Protein 2BL0 (pdb70)

Nearest PDB structures (foldseek):
  2bl0-assembly1_C  TM=1.007E+00  e=6.122E-25  Physarum polycephalum
  6b8l-assembly2_D  TM=4.769E-01  e=2.068E-13  Homo sapiens
  6mba-assembly1_B  TM=4.425E-01  e=1.578E-12  Rattus norvegicus
  8glv-assembly1_FO  TM=4.672E-01  e=1.743E-11  Chlamydomonas reinhardtii
  4ds7-assembly1_A  TM=5.811E-01  e=1.149E-09  Kluyveromyces lactis NRRL Y-1140

Radius of gyration: 27.52 Å; Cα contacts (8 Å, |Δi|>4): 425; chains: 3; bounding box: 51×49×85 Å

Sequence (350 aa):
RRIGEIVKVVQAAARGWVERKHFRQAREKSVSARIIQDNIRAYLEFKNWAWWKLFAKARPLLVTASADQIQECFQIFDKDNDGKVSIEELGSALRSLGKNPTNAELNTIKGQLNAKEFDLATFKTVYRKPIKTPTEQSKEMLDAFRALDKEGNGTIQEAELRQLLLNLGDALTSSEVEELMKEVSVSGDGAINYESFVDMLVTGYPLAGDDQVSEFKEAFELFDSERTGFITKEGLQTVLKQFGVRVEPAAFNEMFNEADATGNGKIQFPEFLSMMGRRMKQTTSEDILRQAFRTFDPEGTGYIPKAALQDALLNLGDRLKPHEFAEFLGITETEKGQIRYDNFINTMFT

B-factor: mean 17.05, std 12.54, range [2.51, 105.34]

Structure (mmCIF, N/CA/C/O backbone):
data_2BL0
#
_entry.id   2BL0
#
_cell.length_a   55.574
_cell.length_b   70.858
_cell.length_c   97.877
_cell.angle_alpha   90.00
_cell.angle_beta   90.00
_cell.angle_gamma   90.00
#
_symmetry.space_group_name_H-M   'P 21 21 21'
#
loop_
_entity.id
_entity.type
_entity.pdbx_description
1 polymer 'MAJOR PLASMODIAL MYOSIN HEAVY CHAIN'
2 polymer 'MYOSIN REGULATORY LIGHT CHAIN'
3 polymer 'MYOSIN REGULATORY LIGHT CHAIN'
4 non-polymer 'CALCIUM ION'
5 water water
#
loop_
_atom_site.group_PDB
_atom_site.id
_atom_site.type_symbol
_atom_site.label_atom_id
_atom_site.label_alt_id
_atom_site.label_comp_id
_atom_site.label_asym_id
_atom_site.label_entity_id
_atom_site.label_seq_id
_atom_site.pdbx_PDB_ins_code
_atom_site.Cartn_x
_atom_site.Cartn_y
_atom_site.Cartn_z
_atom_site.occupancy
_atom_site.B_iso_or_equiv
_atom_site.auth_seq_id
_atom_site.auth_comp_id
_atom_site.auth_asym_id
_atom_site.auth_atom_id
_atom_site.pdbx_PDB_model_num
ATOM 1 N N . ARG A 1 1 ? 42.078 45.234 85.801 1.00 29.20 778 ARG A N 1
ATOM 2 C CA . ARG A 1 1 ? 43.541 45.334 86.102 1.00 28.90 778 ARG A CA 1
ATOM 3 C C . ARG A 1 1 ? 44.341 44.414 85.196 1.00 28.62 778 ARG A C 1
ATOM 4 O O . ARG A 1 1 ? 44.448 44.664 83.998 1.00 29.29 778 ARG A O 1
ATOM 5 N N . ARG A 1 2 ? 44.903 43.347 85.762 1.00 27.73 779 ARG A N 1
ATOM 6 C CA . ARG A 1 2 ? 45.471 42.274 84.956 1.00 27.53 779 ARG A CA 1
ATOM 7 C C . ARG A 1 2 ? 44.331 41.479 84.289 1.00 26.18 779 ARG A C 1
ATOM 8 O O . ARG A 1 2 ? 44.515 40.918 83.212 1.00 25.99 779 ARG A O 1
ATOM 16 N N . ILE A 1 3 ? 43.154 41.472 84.920 1.00 24.43 780 ILE A N 1
ATOM 17 C CA . ILE A 1 3 ? 41.964 40.803 84.377 1.00 23.03 780 ILE A CA 1
ATOM 18 C C . ILE A 1 3 ? 41.472 41.469 83.092 1.00 21.90 780 ILE A C 1
ATOM 19 O O . ILE A 1 3 ? 41.121 40.782 82.144 1.00 20.72 780 ILE A O 1
ATOM 24 N N . GLY A 1 4 ? 41.417 42.798 83.089 1.00 20.73 781 GLY A N 1
ATOM 25 C CA . GLY A 1 4 ? 41.134 43.554 81.885 1.00 20.30 781 GLY A CA 1
ATOM 26 C C . GLY A 1 4 ? 42.025 43.130 80.728 1.00 19.68 781 GLY A C 1
ATOM 27 O O . GLY A 1 4 ? 41.564 43.017 79.594 1.00 20.12 781 GLY A O 1
ATOM 28 N N . GLU A 1 5 ? 43.299 42.865 81.005 1.00 18.80 782 GLU A N 1
ATOM 29 C CA . GLU A 1 5 ? 44.224 42.491 79.927 1.00 18.21 782 GLU A CA 1
ATOM 30 C C . GLU A 1 5 ? 44.000 41.058 79.455 1.00 17.32 782 GLU A C 1
ATOM 31 O O . GLU A 1 5 ? 43.938 40.827 78.254 1.00 17.75 782 GLU A O 1
ATOM 42 N N . ILE A 1 6 ? 43.827 40.104 80.373 1.00 16.44 783 ILE A N 1
ATOM 43 C CA . ILE A 1 6 ? 43.770 38.692 79.975 1.00 15.68 783 ILE A CA 1
ATOM 44 C C . ILE A 1 6 ? 42.495 38.360 79.216 1.00 14.07 783 ILE A C 1
ATOM 45 O O . ILE A 1 6 ? 42.490 37.408 78.441 1.00 14.42 783 ILE A O 1
ATOM 50 N N . VAL A 1 7 ? 41.414 39.111 79.453 1.00 12.57 784 VAL A N 1
ATOM 51 C CA . VAL A 1 7 ? 40.140 38.799 78.785 1.00 11.57 784 VAL A CA 1
ATOM 52 C C . VAL A 1 7 ? 40.056 39.353 77.371 1.00 10.38 784 VAL A C 1
ATOM 53 O O . VAL A 1 7 ? 39.170 38.970 76.618 1.00 8.93 784 VAL A O 1
ATOM 57 N N . LYS A 1 8 ? 40.952 40.271 77.016 1.00 8.88 785 LYS A N 1
ATOM 58 C CA . LYS A 1 8 ? 40.935 40.824 75.657 1.00 8.53 785 LYS A CA 1
ATOM 59 C C . LYS A 1 8 ? 41.008 39.735 74.580 1.00 7.06 785 LYS A C 1
ATOM 60 O O . LYS A 1 8 ? 40.369 39.869 73.548 1.00 6.23 785 LYS A O 1
ATOM 66 N N . VAL A 1 9 ? 41.774 38.668 74.795 1.00 6.79 786 VAL A N 1
ATOM 67 C CA . VAL A 1 9 ? 41.833 37.609 73.780 1.00 6.10 786 VAL A CA 1
ATOM 68 C C . VAL A 1 9 ? 40.479 36.887 73.675 1.00 6.00 786 VAL A C 1
ATOM 69 O O . VAL A 1 9 ? 40.042 36.497 72.580 1.00 5.71 786 VAL A O 1
ATOM 73 N N . VAL A 1 10 ? 39.828 36.693 74.823 1.00 5.60 787 VAL A N 1
ATOM 74 C CA . VAL A 1 10 ? 38.492 36.081 74.835 1.00 6.17 787 VAL A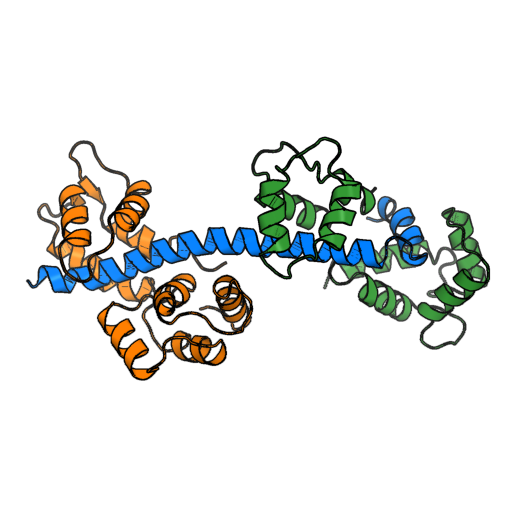 CA 1
ATOM 75 C C . VAL A 1 10 ? 37.518 37.007 74.106 1.00 5.69 787 VAL A C 1
ATOM 76 O O . VAL A 1 10 ? 36.724 36.555 73.311 1.00 5.58 787 VAL A O 1
ATOM 80 N N . GLN A 1 11 ? 37.597 38.311 74.355 1.00 6.12 788 GLN A N 1
ATOM 81 C CA . GLN A 1 11 ? 36.752 39.271 73.634 1.00 6.00 788 GLN A CA 1
ATOM 82 C C . GLN A 1 11 ? 36.978 39.266 72.118 1.00 5.32 788 GLN A C 1
ATOM 83 O O . GLN A 1 11 ? 36.023 39.345 71.327 1.00 5.59 788 GLN A O 1
ATOM 89 N N . ALA A 1 12 ? 38.236 39.146 71.716 1.00 4.78 789 ALA A N 1
ATOM 90 C CA . ALA A 1 12 ? 38.567 39.107 70.302 1.00 4.53 789 ALA A CA 1
ATOM 91 C C . ALA A 1 12 ? 37.998 37.851 69.685 1.00 3.66 789 ALA A C 1
ATOM 92 O O . ALA A 1 12 ? 37.443 37.877 68.596 1.00 3.28 789 ALA A O 1
ATOM 94 N N . ALA A 1 13 ? 38.095 36.727 70.390 1.00 4.22 790 ALA A N 1
ATOM 95 C CA . ALA A 1 13 ? 37.624 35.477 69.805 1.00 4.21 790 ALA A CA 1
ATOM 96 C C . ALA A 1 13 ? 36.097 35.438 69.809 1.00 4.66 790 ALA A C 1
ATOM 97 O O . ALA A 1 13 ? 35.484 34.857 68.913 1.00 5.21 790 ALA A O 1
ATOM 99 N N . ALA A 1 14 ? 35.498 36.107 70.797 1.00 4.72 791 ALA A N 1
ATOM 100 C CA . ALA A 1 14 ? 34.037 36.189 70.914 1.00 4.06 791 ALA A CA 1
ATOM 101 C C . ALA A 1 14 ? 33.455 37.016 69.772 1.00 4.46 791 ALA A C 1
ATOM 102 O O . ALA A 1 14 ? 32.495 36.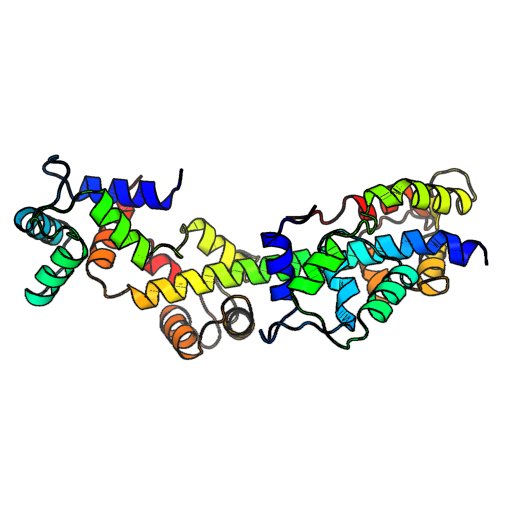606 69.122 1.00 4.41 791 ALA A O 1
ATOM 104 N N . ARG A 1 15 ? 34.050 38.173 69.505 1.00 4.62 792 ARG A N 1
ATOM 105 C CA . ARG A 1 15 ? 33.653 38.961 68.343 1.00 6.03 792 ARG A CA 1
ATOM 106 C C . ARG A 1 15 ? 33.785 38.160 67.066 1.00 5.55 792 ARG A C 1
ATOM 107 O O . ARG A 1 15 ? 32.928 38.228 66.183 1.00 6.30 792 ARG A O 1
ATOM 115 N N . GLY A 1 16 ? 34.864 37.400 66.949 1.00 4.87 793 GLY A N 1
ATOM 116 C CA . GLY A 1 16 ? 35.059 36.578 65.780 1.00 4.59 793 GLY A CA 1
ATOM 117 C C . GLY A 1 16 ? 33.898 35.639 65.573 1.00 4.21 793 GLY A C 1
ATOM 118 O O . GLY A 1 16 ? 33.371 35.533 64.473 1.00 4.78 793 GLY A O 1
ATOM 119 N N . TRP A 1 17 ? 33.514 34.907 66.613 1.00 4.04 794 TRP A N 1
ATOM 120 C CA . TRP A 1 17 ? 32.406 33.961 66.519 1.00 4.42 794 TRP A CA 1
ATOM 121 C C . TRP A 1 17 ? 31.082 34.648 66.128 1.00 4.58 794 TRP A C 1
ATOM 122 O O . TRP A 1 17 ? 30.373 34.182 65.246 1.00 4.45 794 TRP A O 1
ATOM 133 N N . VAL A 1 18 ? 30.793 35.792 66.730 1.00 5.78 795 VAL A N 1
ATOM 134 C CA . VAL A 1 18 ? 29.564 36.503 66.417 1.00 5.99 795 VAL A CA 1
ATOM 135 C C . VAL A 1 18 ? 29.548 36.892 64.939 1.00 5.89 795 VAL A C 1
ATOM 136 O O . VAL A 1 18 ? 28.545 36.671 64.263 1.00 5.69 795 VAL A O 1
ATOM 140 N N . GLU A 1 19 ? 30.658 37.415 64.433 1.00 6.17 796 GLU A N 1
ATOM 141 C CA . GLU A 1 19 ? 30.735 37.834 63.039 1.00 7.07 796 GLU A CA 1
ATOM 142 C C . GLU A 1 19 ? 30.664 36.640 62.068 1.00 7.12 796 GLU A C 1
ATOM 143 O O . GLU A 1 19 ? 30.027 36.748 61.001 1.00 7.58 796 GLU A O 1
ATOM 149 N N . ARG A 1 20 ? 31.284 35.512 62.430 1.00 7.38 797 ARG A N 1
ATOM 150 C CA . ARG A 1 20 ? 31.276 34.329 61.569 1.00 7.57 797 ARG A CA 1
ATOM 151 C C . ARG A 1 20 ? 29.861 33.795 61.489 1.00 8.09 797 ARG A C 1
ATOM 152 O O . ARG A 1 20 ? 29.423 33.343 60.427 1.00 8.59 797 ARG A O 1
ATOM 160 N N . LYS A 1 21 ? 29.154 33.863 62.617 1.00 8.86 798 LYS A N 1
ATOM 161 C CA . LYS A 1 21 ? 27.743 33.466 62.683 1.00 9.37 798 LYS A CA 1
ATOM 162 C C . LYS A 1 21 ? 26.883 34.343 61.764 1.00 9.03 798 LYS A C 1
ATOM 163 O O . LYS A 1 21 ? 26.081 33.836 60.964 1.00 9.42 798 LYS A O 1
ATOM 169 N N . HIS A 1 22 ? 27.051 35.651 61.893 1.00 8.80 799 HIS A N 1
ATOM 170 C CA . HIS A 1 22 ? 26.274 36.610 61.103 1.00 8.56 799 HIS A CA 1
ATOM 171 C C . HIS A 1 22 ? 26.584 36.418 59.628 1.00 7.92 799 HIS A C 1
ATOM 172 O O . HIS A 1 22 ? 25.685 36.463 58.775 1.00 7.36 799 HIS A O 1
ATOM 179 N N . PHE A 1 23 ? 27.857 36.185 59.336 1.00 7.09 800 PHE A N 1
ATOM 180 C CA . PHE A 1 23 ? 28.320 36.046 57.961 1.00 7.73 800 PHE A CA 1
ATOM 181 C C . PHE A 1 23 ? 27.777 34.776 57.321 1.00 7.75 800 PHE A C 1
ATOM 182 O O . PHE A 1 23 ? 27.387 34.776 56.148 1.00 6.78 800 PHE A O 1
ATOM 190 N N . ARG A 1 24 ? 27.694 33.684 58.071 1.00 8.96 801 ARG A N 1
ATOM 191 C CA . ARG A 1 24 ? 27.113 32.475 57.468 1.00 10.27 801 ARG A CA 1
ATOM 192 C C . ARG A 1 24 ? 25.706 32.780 56.956 1.00 10.08 801 ARG A C 1
ATOM 193 O O . ARG A 1 24 ? 25.358 32.400 55.845 1.00 10.24 801 ARG A O 1
ATOM 201 N N . GLN A 1 25 ? 24.898 33.445 57.781 1.00 10.48 802 GLN A N 1
ATOM 202 C CA . GLN A 1 25 ? 23.528 33.808 57.402 1.00 10.94 802 GLN A CA 1
ATOM 203 C C . GLN A 1 25 ? 23.500 34.692 56.160 1.00 10.52 802 GLN A C 1
ATOM 204 O O . GLN A 1 25 ? 22.731 34.433 55.218 1.00 10.52 802 GLN A O 1
ATOM 215 N N . ALA A 1 26 ? 24.306 35.744 56.181 1.00 9.94 803 ALA A N 1
ATOM 216 C CA . ALA A 1 26 ? 24.334 36.719 55.101 1.00 9.86 803 ALA A CA 1
ATOM 217 C C . ALA A 1 26 ? 24.820 36.094 53.805 1.00 9.31 803 ALA A C 1
ATOM 218 O O . ALA A 1 26 ? 24.297 36.395 52.737 1.00 8.31 803 ALA A O 1
ATOM 220 N N . ARG A 1 27 ? 25.830 35.229 53.903 1.00 9.11 804 ARG A N 1
ATOM 221 C CA . ARG A 1 27 ? 26.375 34.528 52.734 1.00 9.51 804 ARG A CA 1
ATOM 222 C C . ARG A 1 27 ? 25.368 33.536 52.163 1.00 10.14 804 ARG A C 1
ATOM 223 O O . ARG A 1 27 ? 25.211 33.446 50.954 1.00 9.76 804 ARG A O 1
ATOM 231 N N . GLU A 1 28 ? 24.665 32.815 53.028 1.00 10.94 805 GLU A N 1
ATOM 232 C CA . GLU A 1 28 ? 23.688 31.838 52.546 1.00 12.03 805 GLU A CA 1
ATOM 233 C C . GLU A 1 28 ? 22.621 32.552 51.742 1.00 11.99 805 GLU A C 1
ATOM 234 O O . GLU A 1 28 ? 22.264 32.109 50.645 1.00 12.09 805 GLU A O 1
ATOM 240 N N . LYS A 1 29 ? 22.149 33.685 52.259 1.00 12.17 806 LYS A N 1
ATOM 241 C CA . LYS A 1 29 ? 21.148 34.502 51.580 1.00 12.94 806 LYS A CA 1
ATOM 242 C C . LYS A 1 29 ? 21.669 35.032 50.253 1.00 12.35 806 LYS A C 1
ATOM 243 O O . LYS A 1 29 ? 20.952 34.978 49.250 1.00 11.45 806 LYS A O 1
ATOM 249 N N . SER A 1 30 ? 22.910 35.528 50.225 1.00 11.28 807 SER A N 1
ATOM 250 C CA . SER A 1 30 ? 23.453 36.110 48.990 1.00 11.77 807 SER A CA 1
ATOM 251 C C . SER A 1 30 ? 23.721 35.051 47.917 1.00 10.59 807 SER A C 1
ATOM 252 O O . SER A 1 30 ? 23.501 35.292 46.722 1.00 10.34 807 SER A O 1
ATOM 255 N N . VAL A 1 31 ? 24.196 33.885 48.339 1.00 10.95 808 VAL A N 1
ATOM 256 C CA . VAL A 1 31 ? 24.508 32.802 47.402 1.00 11.26 808 VAL A CA 1
ATOM 257 C C . VAL A 1 31 ? 23.213 32.287 46.772 1.00 11.31 808 VAL A C 1
ATOM 258 O O . VAL A 1 31 ? 23.152 32.052 45.559 1.00 11.23 808 VAL A O 1
ATOM 262 N N . SER A 1 32 ? 22.186 32.133 47.593 1.00 10.77 809 SER A N 1
ATOM 263 C CA . SER A 1 32 ? 20.875 31.669 47.126 1.00 11.21 809 SER A CA 1
ATOM 264 C C . SER A 1 32 ? 20.213 32.671 46.199 1.00 10.50 809 SER A C 1
ATOM 265 O O . SER A 1 32 ? 19.648 32.286 45.180 1.00 10.57 809 SER A O 1
ATOM 268 N N . ALA A 1 33 ? 20.284 33.951 46.549 1.00 9.05 810 ALA A N 1
ATOM 269 C CA . ALA A 1 33 ? 19.750 35.013 45.719 1.00 8.72 810 ALA A CA 1
ATOM 270 C C . ALA A 1 33 ? 20.449 34.986 44.379 1.00 8.22 810 ALA A C 1
ATOM 271 O O . ALA A 1 33 ? 19.821 35.124 43.356 1.00 7.43 810 ALA A O 1
ATOM 273 N N . ARG A 1 34 ? 21.766 34.810 44.386 1.00 8.60 811 ARG A N 1
ATOM 274 C CA . ARG A 1 34 ? 22.512 34.740 43.145 1.00 9.45 811 ARG A CA 1
ATOM 275 C C . ARG A 1 34 ? 22.092 33.596 42.220 1.00 8.93 811 ARG A C 1
ATOM 276 O O . ARG A 1 34 ? 21.956 33.782 41.012 1.00 8.95 811 ARG A O 1
ATOM 289 N N . ILE A 1 35 ? 21.895 32.418 42.777 1.00 8.85 812 ILE A N 1
ATOM 290 C CA . ILE A 1 35 ? 21.420 31.280 41.990 1.00 9.56 812 ILE A CA 1
ATOM 291 C C . ILE A 1 35 ? 20.074 31.590 41.330 1.00 8.70 812 ILE A C 1
ATOM 292 O O . ILE A 1 35 ? 19.875 31.288 40.165 1.00 8.47 812 ILE A O 1
ATOM 297 N N . ILE A 1 36 ? 19.163 32.202 42.082 1.00 8.52 813 ILE A N 1
ATOM 298 C CA . ILE A 1 36 ? 17.835 32.552 41.570 1.00 8.19 813 ILE A CA 1
ATOM 299 C C . ILE A 1 36 ? 17.923 33.601 40.465 1.00 8.29 813 ILE A C 1
ATOM 300 O O . ILE A 1 36 ? 17.315 33.462 39.413 1.00 7.59 813 ILE A O 1
ATOM 305 N N . GLN A 1 37 ? 18.703 34.648 40.708 1.00 8.31 814 GLN A N 1
ATOM 306 C CA . GLN A 1 37 ? 18.920 35.705 39.731 1.00 8.72 814 GLN A CA 1
ATOM 307 C C . GLN A 1 37 ? 19.484 35.144 38.426 1.00 9.11 814 GLN A C 1
ATOM 308 O O . GLN A 1 37 ? 19.014 35.479 37.340 1.00 8.42 814 GLN A O 1
ATOM 314 N N . ASP A 1 38 ? 20.490 34.280 38.542 1.00 9.83 815 ASP A N 1
ATOM 315 C CA . ASP A 1 38 ? 21.188 33.749 37.377 1.00 10.06 815 ASP A CA 1
ATOM 316 C C . ASP A 1 38 ? 20.212 32.917 36.554 1.00 9.31 815 ASP A C 1
ATOM 317 O O . ASP A 1 38 ? 20.201 32.998 35.330 1.00 9.28 815 ASP A O 1
ATOM 322 N N . ASN A 1 39 ? 19.393 32.129 37.244 1.00 8.76 816 ASN A N 1
ATOM 323 C CA . ASN A 1 39 ? 18.396 31.307 36.576 1.00 8.54 816 ASN A CA 1
ATOM 324 C C . ASN A 1 39 ? 17.279 32.114 35.929 1.00 8.47 816 ASN A C 1
ATOM 325 O O . ASN A 1 39 ? 16.883 31.813 34.811 1.00 7.93 816 ASN A O 1
ATOM 330 N N . ILE A 1 40 ? 16.766 33.141 36.605 1.00 7.84 817 ILE A N 1
ATOM 331 C CA . ILE A 1 40 ? 15.755 34.016 36.005 1.00 7.94 817 ILE A CA 1
ATOM 332 C C . ILE A 1 40 ? 16.310 34.730 34.780 1.00 8.81 817 ILE A C 1
ATOM 333 O O . ILE A 1 40 ? 15.696 34.748 33.727 1.00 8.59 817 ILE A O 1
ATOM 338 N N . ARG A 1 41 ? 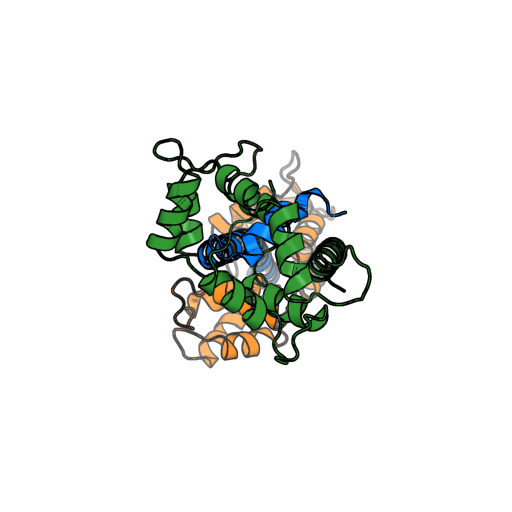17.475 35.351 34.930 1.00 9.67 818 ARG A N 1
ATOM 339 C CA . ARG A 1 41 ? 18.047 36.149 33.855 1.00 11.06 818 ARG A CA 1
ATOM 340 C C . ARG A 1 41 ? 18.280 35.301 32.624 1.00 11.10 818 ARG A C 1
ATOM 341 O O . ARG A 1 41 ? 17.990 35.734 31.513 1.00 11.81 818 ARG A O 1
ATOM 349 N N . ALA A 1 42 ? 18.770 34.079 32.825 1.00 10.57 819 ALA A N 1
ATOM 350 C CA . ALA A 1 42 ? 19.036 33.160 31.719 1.00 10.37 819 ALA A CA 1
ATOM 351 C C . ALA A 1 42 ? 17.748 32.759 31.018 1.00 9.48 819 ALA A C 1
ATOM 352 O O . ALA A 1 42 ? 17.643 32.856 29.801 1.00 9.63 819 ALA A O 1
ATOM 354 N N . TYR A 1 43 ? 16.773 32.320 31.803 1.00 8.88 820 TYR A N 1
ATOM 355 C CA . TYR A 1 43 ? 15.484 31.935 31.274 1.00 8.60 820 TYR A CA 1
ATOM 356 C C . TYR A 1 43 ? 14.833 33.051 30.457 1.00 8.94 820 TYR A C 1
ATOM 357 O O . TYR A 1 43 ? 14.305 32.816 29.372 1.00 8.96 820 TYR A O 1
ATOM 374 N N . LEU A 1 44 ? 14.844 34.278 30.978 1.00 9.61 821 LEU A N 1
ATOM 375 C CA . LEU A 1 44 ? 14.210 35.367 30.255 1.00 9.75 821 LEU A CA 1
ATOM 376 C C . LEU A 1 44 ? 14.923 35.650 28.931 1.00 10.57 821 LEU A C 1
ATOM 377 O O . LEU A 1 44 ? 14.301 36.121 27.986 1.00 10.16 821 LEU A O 1
ATOM 382 N N . GLU A 1 45 ? 16.217 35.337 28.876 1.00 11.82 822 GLU A N 1
ATOM 383 C CA . GLU A 1 45 ? 17.036 35.504 27.674 1.00 13.82 822 GLU A CA 1
ATOM 384 C C . GLU A 1 45 ? 16.831 34.399 26.649 1.00 13.53 822 GLU A C 1
ATOM 385 O O . GLU A 1 45 ? 16.919 34.664 25.451 1.00 15.93 822 GLU A O 1
ATOM 391 N N . PHE A 1 46 ? 16.515 33.180 27.077 1.00 12.63 823 PHE A N 1
ATOM 392 C CA . PHE A 1 46 ? 16.379 32.086 26.132 1.00 11.89 823 PHE A CA 1
ATOM 393 C C . PHE A 1 46 ? 14.962 31.496 25.979 1.00 11.34 823 PHE A C 1
ATOM 394 O O . PHE A 1 46 ? 14.789 30.546 25.242 1.00 11.16 823 PHE A O 1
ATOM 402 N N . LYS A 1 47 ? 13.949 32.043 26.656 1.00 11.46 824 LYS A N 1
ATOM 403 C CA . LYS A 1 47 ? 12.642 31.364 26.717 1.00 12.22 824 LYS A CA 1
ATOM 404 C C . LYS A 1 47 ? 11.968 31.170 25.371 1.00 12.37 824 LYS A C 1
ATOM 405 O O . LYS A 1 47 ? 11.159 30.261 25.203 1.00 13.98 824 LYS A O 1
ATOM 411 N N . ASN A 1 48 ? 12.320 31.994 24.410 1.00 12.44 825 ASN A N 1
ATOM 412 C CA . ASN A 1 48 ? 11.705 31.920 23.096 1.00 13.00 825 ASN A CA 1
ATOM 413 C C . ASN A 1 48 ? 12.686 31.436 22.046 1.00 12.49 825 ASN A C 1
ATOM 414 O O . ASN A 1 48 ? 12.380 31.416 20.858 1.00 12.39 825 ASN A O 1
ATOM 419 N N . TRP A 1 49 ? 13.836 30.960 22.512 1.00 10.91 826 TRP A N 1
ATOM 420 C CA . TRP A 1 49 ? 14.877 30.432 21.645 1.00 9.75 826 TRP A CA 1
ATOM 421 C C . TRP A 1 49 ? 14.532 29.033 21.196 1.00 9.50 826 TRP A C 1
ATOM 422 O O . TRP A 1 49 ? 14.247 28.181 22.023 1.00 9.69 826 TRP A O 1
ATOM 433 N N . ALA A 1 50 ? 14.585 28.766 19.896 1.00 8.70 827 ALA A N 1
ATOM 434 C CA . ALA A 1 50 ? 14.165 27.450 19.408 1.00 8.56 827 ALA A CA 1
ATOM 435 C C . ALA A 1 50 ? 14.957 26.290 20.000 1.00 8.17 827 ALA A C 1
ATOM 436 O O . ALA A 1 50 ? 14.402 25.212 20.211 1.00 8.01 827 ALA A O 1
ATOM 438 N N . TRP A 1 51 ? 16.251 26.491 20.235 1.00 7.53 828 TRP A N 1
ATOM 439 C CA . TRP A 1 51 ? 17.089 25.425 20.792 1.00 7.11 828 TRP A CA 1
ATOM 440 C C . TRP A 1 51 ? 16.707 25.109 22.222 1.00 7.59 828 TRP A C 1
ATOM 441 O O . TRP A 1 51 ? 16.805 23.964 22.652 1.00 6.25 828 TRP A O 1
ATOM 452 N N . TRP A 1 52 ? 16.310 26.136 22.969 1.00 8.78 829 TRP A N 1
ATOM 453 C CA . TRP A 1 52 ? 15.735 25.929 24.292 1.00 10.28 829 TRP A CA 1
ATOM 454 C C . TRP A 1 52 ? 14.462 25.108 24.248 1.00 10.32 829 TRP A C 1
ATOM 455 O O . TRP A 1 52 ? 14.301 24.196 25.049 1.00 11.01 829 TRP A O 1
ATOM 466 N N . LYS A 1 53 ? 13.550 25.434 23.331 1.00 10.63 830 LYS A N 1
ATOM 467 C CA . LYS A 1 53 ? 12.273 24.742 23.279 1.00 10.88 830 LYS A CA 1
ATOM 468 C C . LYS A 1 53 ? 12.498 23.271 23.003 1.00 10.14 830 LYS A C 1
ATOM 469 O O . LYS A 1 53 ? 11.864 22.422 23.605 1.00 10.11 830 LYS A O 1
ATOM 475 N N . LEU A 1 54 ? 13.424 22.986 22.094 1.00 9.19 831 LEU A N 1
ATOM 476 C CA . LEU A 1 54 ? 13.771 21.632 21.766 1.00 9.00 831 LEU A CA 1
ATOM 477 C C . LEU A 1 54 ? 14.434 20.936 22.958 1.00 8.49 831 LEU A C 1
ATOM 478 O O . LEU A 1 54 ? 14.054 19.817 23.312 1.00 8.45 831 LEU A O 1
ATOM 483 N N . PHE A 1 55 ? 15.393 21.602 23.592 1.00 8.86 832 PHE A N 1
ATOM 484 C CA . PHE A 1 55 ? 16.099 21.019 24.732 1.00 9.11 832 PHE A CA 1
ATOM 485 C C . PHE A 1 55 ? 15.141 20.719 25.883 1.00 9.83 832 PHE A C 1
ATOM 486 O O . PHE A 1 55 ? 15.240 19.676 26.518 1.00 9.75 832 PHE A O 1
ATOM 494 N N . ALA A 1 56 ? 14.198 21.622 26.105 1.00 10.05 833 ALA A N 1
ATOM 495 C CA . ALA A 1 56 ? 13.222 21.488 27.181 1.00 11.24 833 ALA A CA 1
ATOM 496 C C . ALA A 1 56 ? 12.306 20.306 26.920 1.00 11.96 833 ALA A C 1
ATOM 497 O O . ALA A 1 56 ? 11.921 19.610 27.860 1.00 12.70 833 ALA A O 1
ATOM 499 N N . LYS A 1 57 ? 11.978 20.071 25.646 1.00 12.59 834 LYS A N 1
ATOM 500 C CA . LYS A 1 57 ? 11.163 18.922 25.266 1.00 13.51 834 LYS A CA 1
ATOM 501 C C . LYS A 1 57 ? 11.925 17.620 25.464 1.00 13.00 834 LYS A C 1
ATOM 502 O O . LYS A 1 57 ? 11.333 16.612 25.859 1.00 12.73 834 LYS A O 1
ATOM 508 N N . ALA A 1 58 ? 13.227 17.637 25.186 1.00 12.05 835 ALA A N 1
ATOM 509 C CA . ALA A 1 58 ? 14.060 16.440 25.324 1.00 11.19 835 ALA A CA 1
ATOM 510 C C . ALA A 1 58 ? 14.407 16.122 26.785 1.00 11.37 835 ALA A C 1
ATOM 511 O O . ALA A 1 58 ? 14.668 14.976 27.117 1.00 10.66 835 ALA A O 1
ATOM 513 N N . ARG A 1 59 ? 14.407 17.136 27.650 1.00 11.62 836 ARG A N 1
ATOM 514 C CA . ARG A 1 59 ? 14.970 16.997 28.996 1.00 12.82 836 ARG A CA 1
ATOM 515 C C . ARG A 1 59 ? 14.385 15.819 29.808 1.00 12.70 836 ARG A C 1
ATOM 516 O O . ARG A 1 59 ? 15.138 15.093 30.440 1.00 13.45 836 ARG A O 1
ATOM 524 N N . PRO A 1 60 ? 13.069 15.634 29.803 1.00 12.58 837 PRO A N 1
ATOM 525 C CA . PRO A 1 60 ? 12.446 14.505 30.519 1.00 12.66 837 PRO A CA 1
ATOM 526 C C . PRO A 1 60 ? 12.888 13.128 30.042 1.00 12.12 837 PRO A C 1
ATOM 527 O O . PRO A 1 60 ? 12.693 12.149 30.769 1.00 11.69 837 PRO A O 1
ATOM 531 N N . LEU A 1 61 ? 13.455 13.048 28.843 1.00 10.79 838 LEU A N 1
ATOM 532 C CA . LEU A 1 61 ? 13.947 11.782 28.290 1.00 11.50 838 LEU A CA 1
ATOM 533 C C . LEU A 1 61 ? 15.389 11.469 28.717 1.00 11.32 838 LEU A C 1
ATOM 534 O O . LEU A 1 61 ? 15.887 10.376 28.457 1.00 12.25 838 LEU A O 1
ATOM 539 N N . LEU A 1 62 ? 16.047 12.418 29.381 1.00 11.10 839 LEU A N 1
ATOM 540 C CA . LEU A 1 62 ? 17.460 12.299 29.710 1.00 12.02 839 LEU A CA 1
ATOM 541 C C . LEU A 1 62 ? 17.656 11.683 31.096 1.00 12.87 839 LEU A C 1
ATOM 542 O O . LEU A 1 62 ? 16.856 11.899 32.001 1.00 12.68 839 LEU A O 1
ATOM 547 N N . VAL A 1 63 ? 18.740 10.933 31.239 1.00 13.81 840 VAL A N 1
ATOM 548 C CA . VAL A 1 63 ? 19.072 10.259 32.484 1.00 14.72 840 VAL A CA 1
ATOM 549 C C . VAL A 1 63 ? 19.567 11.284 33.494 1.00 15.30 840 VAL A C 1
ATOM 550 O O . VAL A 1 63 ? 19.060 11.330 34.629 1.00 15.47 840 VAL A O 1
ATOM 554 N N . THR B 2 1 ? 42.277 28.797 55.485 1.00 22.02 1 THR B N 1
ATOM 555 C CA . THR B 2 1 ? 42.393 30.262 55.260 1.00 21.74 1 THR B CA 1
ATOM 556 C C . THR B 2 1 ? 41.596 30.675 54.015 1.00 20.52 1 THR B C 1
ATOM 557 O O . THR B 2 1 ? 41.589 29.965 53.026 1.00 20.99 1 THR B O 1
ATOM 561 N N . ALA B 2 2 ? 40.924 31.823 54.063 1.00 19.03 2 ALA B N 1
ATOM 562 C CA . ALA B 2 2 ? 40.053 32.221 52.954 1.00 17.97 2 ALA B CA 1
ATOM 563 C C . ALA B 2 2 ? 40.809 32.346 51.633 1.00 16.75 2 ALA B C 1
ATOM 564 O O . ALA B 2 2 ? 41.822 33.032 51.562 1.00 17.72 2 ALA B O 1
ATOM 566 N N . SER B 2 3 ? 40.306 31.688 50.592 1.00 15.23 3 SER B N 1
ATOM 567 C CA . SER B 2 3 ? 40.795 31.874 49.222 1.00 13.63 3 SER B CA 1
ATOM 568 C C . SER B 2 3 ? 40.509 33.282 48.713 1.00 12.97 3 SER B C 1
ATOM 569 O O . SER B 2 3 ? 39.750 34.034 49.325 1.00 12.00 3 SER B O 1
ATOM 572 N N . ALA B 2 4 ? 41.091 33.614 47.568 1.00 11.96 4 ALA B N 1
ATOM 573 C CA . ALA B 2 4 ? 40.834 34.891 46.909 1.00 11.69 4 ALA B CA 1
ATOM 574 C C . ALA B 2 4 ? 39.362 35.058 46.563 1.00 11.29 4 ALA B C 1
ATOM 575 O O . ALA B 2 4 ? 38.823 36.147 46.686 1.00 9.90 4 ALA B O 1
ATOM 577 N N . ASP B 2 5 ? 38.727 33.974 46.113 1.00 10.74 5 ASP B N 1
ATOM 578 C CA . ASP B 2 5 ? 37.322 34.018 45.731 1.00 10.96 5 ASP B CA 1
ATOM 579 C C . ASP B 2 5 ? 36.469 34.259 46.960 1.00 9.75 5 ASP B C 1
ATOM 580 O O . ASP B 2 5 ? 35.501 34.997 46.890 1.00 10.01 5 ASP B O 1
ATOM 585 N N . GLN B 2 6 ? 36.839 33.651 48.079 1.00 9.15 6 GLN B N 1
ATOM 586 C CA . GLN B 2 6 ? 36.094 33.818 49.321 1.00 8.59 6 GLN B CA 1
ATOM 587 C C . GLN B 2 6 ? 36.266 35.231 49.858 1.00 7.80 6 GLN B C 1
ATOM 588 O O . GLN B 2 6 ? 35.333 35.800 50.401 1.00 6.95 6 GLN B O 1
ATOM 594 N N . ILE B 2 7 ? 37.469 35.790 49.724 1.00 7.24 7 ILE B N 1
ATOM 595 C CA . ILE B 2 7 ? 37.706 37.168 50.155 1.00 7.04 7 ILE B CA 1
ATOM 596 C C . ILE B 2 7 ? 36.879 38.144 49.307 1.00 6.79 7 ILE B C 1
ATOM 597 O O . ILE B 2 7 ? 36.233 39.045 49.845 1.00 5.58 7 ILE B O 1
ATOM 602 N N . GLN B 2 8 ? 36.871 37.953 47.991 1.00 7.08 8 GLN B N 1
ATOM 603 C CA . GLN B 2 8 ? 36.047 38.805 47.124 1.00 8.04 8 GLN B CA 1
ATOM 604 C C . GLN B 2 8 ? 34.556 38.708 47.462 1.00 7.03 8 GLN B C 1
ATOM 605 O O . GLN B 2 8 ? 33.851 39.707 47.518 1.00 6.48 8 GLN B O 1
ATOM 611 N N . GLU B 2 9 ? 34.079 37.490 47.677 1.00 7.10 9 GLU B N 1
ATOM 612 C CA . GLU B 2 9 ? 32.683 37.242 47.987 1.00 6.44 9 GLU B CA 1
ATOM 613 C C . GLU B 2 9 ? 32.281 37.971 49.251 1.00 6.07 9 GLU B C 1
ATOM 614 O O . GLU B 2 9 ? 31.215 38.581 49.330 1.00 5.79 9 GLU B O 1
ATOM 620 N N . CYS B 2 10 ? 33.128 37.852 50.265 1.00 5.21 10 CYS B N 1
ATOM 621 C CA . CYS B 2 10 ? 32.891 38.518 51.522 1.00 4.82 10 CYS B CA 1
ATOM 622 C C . CYS B 2 10 ? 32.828 40.018 51.334 1.00 4.37 10 CYS B C 1
ATOM 623 O O . CYS B 2 10 ? 31.880 40.643 51.795 1.00 4.47 10 CYS B O 1
ATOM 626 N N . PHE B 2 11 ? 33.800 40.588 50.620 1.00 4.01 11 PHE B N 1
ATOM 627 C CA . PHE B 2 11 ? 33.831 42.025 50.381 1.00 4.73 11 PHE B CA 1
ATOM 628 C C . PHE B 2 11 ? 32.546 42.488 49.699 1.00 4.73 11 PHE B C 1
ATOM 629 O O . PHE B 2 11 ? 31.947 43.475 50.110 1.00 4.74 11 PHE B O 1
ATOM 637 N N . GLN B 2 12 ? 32.123 41.756 48.682 1.00 5.45 12 GLN B N 1
ATOM 638 C CA . GLN B 2 12 ? 30.936 42.123 47.925 1.00 5.69 12 GLN B CA 1
ATOM 639 C C . GLN B 2 12 ? 29.685 42.101 48.801 1.00 6.10 12 GLN B C 1
ATOM 640 O O . GLN B 2 12 ? 28.776 42.897 48.607 1.00 6.26 12 GLN B O 1
ATOM 646 N N . ILE B 2 13 ? 29.635 41.188 49.766 1.00 5.52 13 ILE B N 1
ATOM 647 C CA . ILE B 2 13 ? 28.508 41.119 50.690 1.00 5.72 13 ILE B CA 1
ATOM 648 C C . ILE B 2 13 ? 28.452 42.362 51.583 1.00 5.72 13 ILE B C 1
ATOM 649 O O . ILE B 2 13 ? 27.376 42.902 51.816 1.00 5.82 13 ILE B O 1
ATOM 654 N N . PHE B 2 14 ? 29.613 42.826 52.045 1.00 4.99 14 PHE B N 1
ATOM 655 C CA . PHE B 2 14 ? 29.714 44.042 52.836 1.00 5.26 14 PHE B CA 1
ATOM 656 C C . PHE B 2 14 ? 29.458 45.304 52.010 1.00 5.48 14 PHE B C 1
ATOM 657 O O . PHE B 2 14 ? 28.968 46.294 52.543 1.00 5.52 14 PHE B O 1
ATOM 665 N N . ASP B 2 15 ? 29.786 45.261 50.720 1.00 6.18 15 ASP B N 1
ATOM 666 C CA . ASP B 2 15 ? 29.650 46.420 49.827 1.00 6.59 15 ASP B CA 1
ATOM 667 C C . ASP B 2 15 ? 28.231 46.400 49.266 1.00 8.05 15 ASP B C 1
ATOM 668 O O . ASP B 2 15 ? 28.000 46.069 48.098 1.00 8.22 15 ASP B O 1
ATOM 673 N N . LYS B 2 16 ? 27.284 46.766 50.115 1.00 9.04 16 LYS B N 1
ATOM 674 C CA . LYS B 2 16 ? 25.865 46.625 49.777 1.00 10.58 16 LYS B CA 1
ATOM 675 C C . LYS B 2 16 ? 25.444 47.485 48.577 1.00 10.10 16 LYS B C 1
ATOM 676 O O . LYS B 2 16 ? 24.575 47.073 47.786 1.00 10.53 16 LYS B O 1
ATOM 682 N N . ASP B 2 17 ? 26.072 48.650 48.421 1.00 9.63 17 ASP B N 1
ATOM 683 C CA . ASP B 2 17 ? 25.727 49.579 47.325 1.00 9.17 17 ASP B CA 1
ATOM 684 C C . ASP B 2 17 ? 26.626 49.428 46.077 1.00 8.84 17 ASP B C 1
ATOM 685 O O . ASP B 2 17 ? 26.476 50.159 45.097 1.00 8.37 17 ASP B O 1
ATOM 690 N N . ASN B 2 18 ? 27.544 48.461 46.110 1.00 7.84 18 ASN B N 1
ATOM 691 C CA . ASN B 2 18 ? 28.293 48.043 44.918 1.00 8.43 18 ASN B CA 1
ATOM 692 C C . ASN B 2 18 ? 29.177 49.133 44.313 1.00 7.68 18 ASN B C 1
ATOM 693 O O . ASN B 2 18 ? 29.355 49.189 43.098 1.00 7.15 18 ASN B O 1
ATOM 698 N N . ASP B 2 19 ? 29.741 49.993 45.158 1.00 7.22 19 ASP B N 1
ATOM 699 C CA . ASP B 2 19 ? 30.621 51.055 44.661 1.00 7.15 19 ASP B CA 1
ATOM 700 C C . ASP B 2 19 ? 32.108 50.719 44.811 1.00 7.33 19 ASP B C 1
ATOM 701 O O . ASP B 2 19 ? 32.957 51.527 44.490 1.00 7.84 19 ASP B O 1
ATOM 706 N N . GLY B 2 20 ? 32.415 49.510 45.274 1.00 7.81 20 GLY B N 1
ATOM 707 C CA . GLY B 2 20 ? 33.792 49.075 45.437 1.00 7.33 20 GLY B CA 1
ATOM 708 C C . GLY B 2 20 ? 34.463 49.523 46.723 1.00 6.98 20 GLY B C 1
ATOM 709 O O . GLY B 2 20 ? 35.668 49.291 46.889 1.00 6.69 20 GLY B O 1
ATOM 710 N N . LYS B 2 21 ? 33.693 50.117 47.628 1.00 7.34 21 LYS B N 1
ATOM 711 C CA . LYS B 2 21 ? 34.214 50.617 48.907 1.00 8.10 21 LYS B CA 1
ATOM 712 C C . LYS B 2 21 ? 33.395 50.121 50.089 1.00 7.79 21 LYS B C 1
ATOM 713 O O . LYS B 2 21 ? 32.181 50.008 50.025 1.00 6.66 21 LYS B O 1
ATOM 719 N N . VAL B 2 22 ? 34.078 49.839 51.191 1.00 7.60 22 VAL B N 1
ATOM 720 C CA . VAL B 2 22 ? 33.423 49.419 52.424 1.00 7.11 22 VAL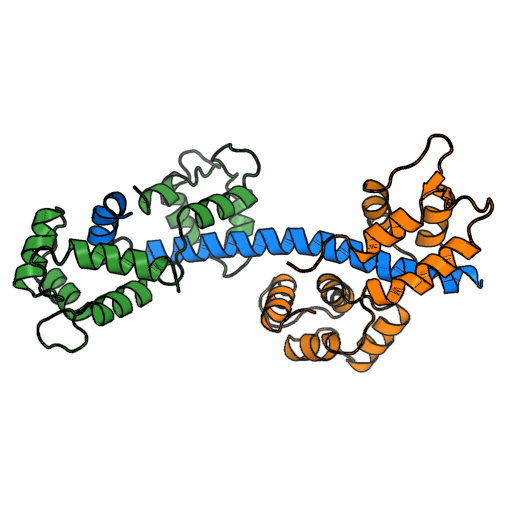 B CA 1
ATOM 721 C C . VAL B 2 22 ? 33.942 50.329 53.525 1.00 7.39 22 VAL B C 1
ATOM 722 O O . VAL B 2 22 ? 35.124 50.663 53.540 1.00 7.20 22 VAL B O 1
ATOM 726 N N . SER B 2 23 ? 33.050 50.776 54.406 1.00 7.38 23 SER B N 1
ATOM 727 C CA . SER B 2 23 ? 33.412 51.676 55.499 1.00 7.58 23 SER B CA 1
ATOM 728 C C . SER B 2 23 ? 34.490 51.047 56.344 1.00 7.32 23 SER B C 1
ATOM 729 O O . SER B 2 23 ? 34.460 49.853 56.581 1.00 6.18 23 SER B O 1
ATOM 732 N N . ILE B 2 24 ? 35.434 51.865 56.799 1.00 7.61 24 ILE B N 1
ATOM 733 C CA . ILE B 2 24 ? 36.481 51.409 57.708 1.00 7.89 24 ILE B CA 1
ATOM 734 C C . ILE B 2 24 ? 35.917 50.858 59.012 1.00 7.59 24 ILE B C 1
ATOM 735 O O . ILE B 2 24 ? 36.558 50.021 59.651 1.00 8.60 24 ILE B O 1
ATOM 740 N N . GLU B 2 25 ? 34.720 51.314 59.407 1.00 7.05 25 GLU B N 1
ATOM 741 C CA . GLU B 2 25 ? 34.067 50.824 60.617 1.00 7.37 25 GLU B CA 1
ATOM 742 C C . GLU B 2 25 ? 33.625 49.381 60.516 1.00 6.67 25 GLU B C 1
ATOM 743 O O . GLU B 2 25 ? 33.323 48.748 61.535 1.00 6.74 25 GLU B O 1
ATOM 749 N N . GLU B 2 26 ? 33.583 48.861 59.291 1.00 5.58 26 GLU B N 1
ATOM 750 C CA . GLU B 2 26 ? 33.290 47.460 59.073 1.00 5.61 26 GLU B CA 1
ATOM 751 C C . GLU B 2 26 ? 34.496 46.558 58.810 1.00 4.97 26 GLU B C 1
ATOM 752 O O . GLU B 2 26 ? 34.323 45.373 58.598 1.00 4.45 26 GLU B O 1
ATOM 762 N N . LEU B 2 27 ? 35.709 47.092 58.831 1.00 5.06 27 LEU B N 1
ATOM 763 C CA . LEU B 2 27 ? 36.889 46.284 58.559 1.00 4.83 27 LEU B CA 1
ATOM 764 C C . LEU B 2 27 ? 37.017 45.146 59.554 1.00 5.09 27 LEU B C 1
ATOM 765 O O . LEU B 2 27 ? 37.250 44.029 59.168 1.00 3.59 27 LEU B O 1
ATOM 770 N N . GLY B 2 28 ? 36.859 45.428 60.843 1.00 4.99 28 GLY B N 1
ATOM 771 C CA . GLY B 2 28 ? 36.918 44.383 61.843 1.00 4.64 28 GLY B CA 1
ATOM 772 C C . GLY B 2 28 ? 35.928 43.265 61.562 1.00 4.57 28 GLY B C 1
ATOM 773 O O . GLY B 2 28 ? 36.297 42.091 61.558 1.00 5.41 28 GLY B O 1
ATOM 774 N N . SER B 2 29 ? 34.674 43.633 61.314 1.00 5.60 29 SER B N 1
ATOM 775 C CA . SER B 2 29 ? 33.606 42.668 61.025 1.00 5.29 29 SER B CA 1
ATOM 776 C C . SER B 2 29 ? 33.918 41.797 59.821 1.00 4.90 29 SER B C 1
ATOM 777 O O . SER B 2 29 ? 33.709 40.594 59.844 1.00 3.79 29 SER B O 1
ATOM 780 N N . ALA B 2 30 ? 34.456 42.421 58.780 1.00 4.30 30 ALA B N 1
ATOM 781 C CA . ALA B 2 30 ? 34.807 41.720 57.544 1.00 4.54 30 ALA B CA 1
ATOM 782 C C . ALA B 2 30 ? 35.973 40.743 57.756 1.00 4.50 30 ALA B C 1
ATOM 783 O O . ALA B 2 30 ? 35.919 39.599 57.279 1.00 4.28 30 ALA B O 1
ATOM 785 N N . LEU B 2 31 ? 37.019 41.171 58.466 1.00 4.93 31 LEU B N 1
ATOM 786 C CA . LEU B 2 31 ? 38.138 40.283 58.814 1.00 4.39 31 LEU B CA 1
ATOM 787 C C . LEU B 2 31 ? 37.660 39.103 59.645 1.00 4.86 31 LEU B C 1
ATOM 788 O O . LEU B 2 31 ? 37.978 37.930 59.368 1.00 4.04 31 LEU B O 1
ATOM 793 N N . ARG B 2 32 ? 36.859 39.412 60.659 1.00 4.83 32 ARG B N 1
ATOM 794 C CA . ARG B 2 32 ? 36.318 38.404 61.547 1.00 5.49 32 ARG B CA 1
ATOM 795 C C . ARG B 2 32 ? 35.411 37.400 60.816 1.00 5.45 32 ARG B C 1
ATOM 796 O O . ARG B 2 32 ? 35.411 36.218 61.140 1.00 5.29 32 ARG B O 1
ATOM 804 N N . SER B 2 33 ? 34.671 37.890 59.821 1.00 5.44 33 SER B N 1
ATOM 805 C CA . SER B 2 33 ? 33.780 37.063 59.027 1.00 6.82 33 SER B CA 1
ATOM 806 C C . SER B 2 33 ? 34.531 35.915 58.370 1.00 6.41 33 SER B C 1
ATOM 807 O O . SER B 2 33 ? 33.954 34.840 58.182 1.00 6.25 33 SER B O 1
ATOM 810 N N . LEU B 2 34 ? 35.794 36.161 58.020 1.00 6.13 34 LEU B N 1
ATOM 811 C CA . LEU B 2 34 ? 36.666 35.216 57.332 1.00 6.28 34 LEU B CA 1
ATOM 812 C C . LEU B 2 34 ? 37.711 34.522 58.243 1.00 6.72 34 LEU B C 1
ATOM 813 O O . LEU B 2 34 ? 38.705 33.962 57.765 1.00 5.84 34 LEU B O 1
ATOM 818 N N . GLY B 2 35 ? 37.488 34.564 59.553 1.00 7.01 35 GLY B N 1
ATOM 819 C CA . GLY B 2 35 ? 38.254 33.748 60.469 1.00 7.26 35 GLY B CA 1
ATOM 820 C C . GLY B 2 35 ? 39.568 34.296 60.980 1.00 6.87 35 GLY B C 1
ATOM 821 O O . GLY B 2 35 ? 40.439 33.520 61.400 1.00 7.04 35 GLY B O 1
ATOM 822 N N . LYS B 2 36 ? 39.721 35.610 60.973 1.00 5.64 36 LYS B N 1
ATOM 823 C CA . LYS B 2 36 ? 40.826 36.248 61.660 1.00 5.96 36 LYS B CA 1
ATOM 824 C C . LYS B 2 36 ? 40.295 37.242 62.705 1.00 5.88 36 LYS B C 1
ATOM 825 O O . LYS B 2 36 ? 39.364 37.997 62.465 1.00 5.93 36 LYS B O 1
ATOM 831 N N . ASN B 2 37 ? 40.907 37.212 63.881 1.00 5.98 37 ASN B N 1
ATOM 832 C CA . ASN B 2 37 ? 40.381 37.836 65.097 1.00 5.73 37 ASN B CA 1
ATOM 833 C C . ASN B 2 37 ? 41.326 38.892 65.694 1.00 6.25 37 ASN B C 1
ATOM 834 O O . ASN B 2 37 ? 41.988 38.646 66.699 1.00 5.98 37 ASN B O 1
ATOM 839 N N . PRO B 2 38 ? 41.349 40.095 65.132 1.00 5.76 38 PRO B N 1
ATOM 840 C CA . PRO B 2 38 ? 42.162 41.155 65.710 1.00 5.74 38 PRO B CA 1
ATOM 841 C C . PRO B 2 38 ? 41.584 41.607 67.041 1.00 5.08 38 PRO B C 1
ATOM 842 O O . PRO B 2 38 ? 40.361 41.668 67.209 1.00 4.96 38 PRO B O 1
ATOM 846 N N . THR B 2 39 ? 42.459 41.968 67.961 1.00 5.06 39 THR B N 1
ATOM 847 C CA . THR B 2 39 ? 42.026 42.669 69.164 1.00 5.23 39 THR B CA 1
ATOM 848 C C . THR B 2 39 ? 41.709 44.095 68.748 1.00 5.07 39 THR B C 1
ATOM 849 O O . THR B 2 39 ? 42.055 44.509 67.638 1.00 3.55 39 THR B O 1
ATOM 853 N N . ASN B 2 40 ? 41.075 44.850 69.647 1.00 5.85 40 ASN B N 1
ATOM 854 C CA . ASN B 2 40 ? 40.765 46.248 69.389 1.00 6.23 40 ASN B CA 1
ATOM 855 C C . ASN B 2 40 ? 42.025 47.043 69.102 1.00 6.40 40 ASN B C 1
ATOM 856 O O . ASN B 2 40 ? 42.016 47.911 68.230 1.00 5.45 40 ASN B O 1
ATOM 861 N N . ALA B 2 41 ? 43.090 46.761 69.873 1.00 7.05 41 ALA B N 1
ATOM 862 C CA . ALA B 2 41 ? 44.396 47.420 69.717 1.00 7.28 41 ALA B CA 1
ATOM 863 C C . ALA B 2 41 ? 44.976 47.189 68.328 1.00 6.97 41 ALA B C 1
ATOM 864 O O . ALA B 2 41 ? 45.408 48.123 67.645 1.00 7.58 41 ALA B O 1
ATOM 866 N N . GLU B 2 42 ? 44.973 45.923 67.920 1.00 7.24 42 GLU B N 1
ATOM 867 C CA . GLU B 2 42 ? 45.520 45.531 66.637 1.00 7.17 42 GLU B CA 1
ATOM 868 C C . GLU B 2 42 ? 44.735 46.179 65.518 1.00 6.41 42 GLU B C 1
ATOM 869 O O . GLU B 2 42 ? 45.304 46.721 64.563 1.00 5.89 42 GLU B O 1
ATOM 875 N N . LEU B 2 43 ? 43.414 46.126 65.632 1.00 5.59 43 LEU B N 1
ATOM 876 C CA . LEU B 2 43 ? 42.547 46.713 64.615 1.00 6.14 43 LEU B CA 1
ATOM 877 C C . LEU B 2 43 ? 42.765 48.199 64.534 1.00 6.25 43 LEU B C 1
ATOM 878 O O . LEU B 2 43 ? 42.763 48.763 63.447 1.00 6.36 43 LEU B O 1
ATOM 883 N N . ASN B 2 44 ? 42.944 48.841 65.682 1.00 6.29 44 ASN B N 1
ATOM 884 C CA . ASN B 2 44 ? 43.189 50.279 65.677 1.00 7.68 44 ASN B CA 1
ATOM 885 C C . ASN B 2 44 ? 44.477 50.672 64.996 1.00 6.45 44 ASN B C 1
ATOM 886 O O . ASN B 2 44 ? 44.517 51.678 64.292 1.00 5.75 44 ASN B O 1
ATOM 891 N N . THR B 2 45 ? 45.523 49.872 65.178 1.00 6.03 45 THR B N 1
ATOM 892 C CA . THR B 2 45 ? 46.787 50.119 64.485 1.00 6.04 45 THR B CA 1
ATOM 893 C C . THR B 2 45 ? 46.609 49.987 62.978 1.00 6.19 45 THR B C 1
ATOM 894 O O . THR B 2 45 ? 47.072 50.845 62.199 1.00 4.66 45 THR B O 1
ATOM 898 N N . ILE B 2 46 ? 45.888 48.944 62.564 1.00 5.46 46 ILE B N 1
ATOM 899 C CA . ILE B 2 46 ? 45.623 48.730 61.145 1.00 6.60 46 ILE B CA 1
ATOM 900 C C . ILE B 2 46 ? 44.823 49.893 60.565 1.00 6.54 46 ILE B C 1
ATOM 901 O O . ILE B 2 46 ? 45.195 50.469 59.539 1.00 6.57 46 ILE B O 1
ATOM 906 N N . LYS B 2 47 ? 43.726 50.253 61.220 1.00 7.62 47 LYS B N 1
ATOM 907 C CA . LYS B 2 47 ? 42.925 51.397 60.771 1.00 7.89 47 LYS B CA 1
ATOM 908 C C . LYS B 2 47 ? 43.748 52.692 60.666 1.00 8.73 47 LYS B C 1
ATOM 909 O O . LYS B 2 47 ? 43.591 53.465 59.731 1.00 8.30 47 LYS B O 1
ATOM 915 N N . GLY B 2 48 ? 44.625 52.926 61.632 1.00 8.62 48 GLY B N 1
ATOM 916 C CA . GLY B 2 48 ? 45.415 54.146 61.648 1.00 8.85 48 GLY B CA 1
ATOM 917 C C . GLY B 2 48 ? 46.362 54.157 60.457 1.00 8.56 48 GLY B C 1
ATOM 918 O O . GLY B 2 48 ? 46.602 55.219 59.842 1.00 8.30 48 GLY B O 1
ATOM 919 N N . GLN B 2 49 ? 46.916 52.985 60.139 1.00 7.60 49 GLN B N 1
ATOM 920 C CA . GLN B 2 49 ? 47.840 52.870 59.010 1.00 7.38 49 GLN B CA 1
ATOM 921 C C . GLN B 2 49 ? 47.130 53.129 57.696 1.00 7.40 49 GLN B C 1
ATOM 922 O O . GLN B 2 49 ? 47.690 53.756 56.797 1.00 7.42 49 GLN B O 1
ATOM 928 N N . LEU B 2 50 ? 45.880 52.679 57.580 1.00 6.90 50 LEU B N 1
ATOM 929 C CA . LEU B 2 50 ? 45.111 52.913 56.375 1.00 6.91 50 LEU B CA 1
ATOM 930 C C . LEU B 2 50 ? 44.778 54.404 56.198 1.00 7.29 50 LEU B C 1
ATOM 931 O O . LEU B 2 50 ? 44.683 54.865 55.064 1.00 7.20 50 LEU B O 1
ATOM 936 N N . ASN B 2 51 ? 44.616 55.139 57.306 1.00 7.71 51 ASN B N 1
ATOM 937 C CA . ASN B 2 51 ? 44.348 56.594 57.252 1.00 8.32 51 ASN B CA 1
ATOM 938 C C . ASN B 2 51 ? 43.268 56.896 56.232 1.00 9.03 51 ASN B C 1
ATOM 939 O O . ASN B 2 51 ? 43.419 57.765 55.370 1.00 9.83 51 ASN B O 1
ATOM 944 N N . ALA B 2 52 ? 42.167 56.159 56.336 1.00 9.56 52 ALA B N 1
ATOM 945 C CA . ALA B 2 52 ? 41.064 56.289 55.377 1.00 9.88 52 ALA B CA 1
ATOM 946 C C . ALA B 2 52 ? 39.731 56.008 56.072 1.00 10.42 52 ALA B C 1
ATOM 947 O O . ALA B 2 52 ? 39.685 55.352 57.096 1.00 10.21 52 ALA B O 1
ATOM 949 N N . LYS B 2 53 ? 38.646 56.535 55.522 1.00 10.77 53 LYS B N 1
ATOM 950 C CA . LYS B 2 53 ? 37.327 56.266 56.087 1.00 10.83 53 LYS B CA 1
ATOM 951 C C . LYS B 2 53 ? 36.680 55.046 55.424 1.00 10.11 53 LYS B C 1
ATOM 952 O O . LYS B 2 53 ? 35.646 54.583 55.903 1.00 9.49 53 LYS B O 1
ATOM 958 N N . GLU B 2 54 ? 37.264 54.565 54.319 1.00 9.85 54 GLU B N 1
ATOM 959 C CA . GLU B 2 54 ? 36.787 53.352 53.625 1.00 10.11 54 GLU B CA 1
ATOM 960 C C . GLU B 2 54 ? 37.948 52.583 53.021 1.00 9.51 54 GLU B C 1
ATOM 961 O O . GLU B 2 54 ? 39.069 53.097 52.935 1.00 9.79 54 GLU B O 1
ATOM 967 N N . PHE B 2 55 ? 37.688 51.341 52.616 1.00 7.99 55 PHE B N 1
ATOM 968 C CA . PHE B 2 55 ? 38.708 50.511 51.981 1.00 7.04 55 PHE B CA 1
ATOM 969 C C . PHE B 2 55 ? 38.135 49.744 50.794 1.00 5.91 55 PHE B C 1
ATOM 970 O O . PHE B 2 55 ? 36.947 49.454 50.752 1.00 5.73 55 PHE B O 1
ATOM 978 N N . ASP B 2 56 ? 38.997 49.421 49.845 1.00 6.26 56 ASP B N 1
ATOM 979 C CA . ASP B 2 56 ? 38.621 48.635 48.657 1.00 6.01 56 ASP B CA 1
ATOM 980 C C . ASP B 2 56 ? 39.084 47.184 48.774 1.00 5.72 56 ASP B C 1
ATOM 981 O O . ASP B 2 56 ? 39.688 46.790 49.769 1.00 5.13 56 ASP B O 1
ATOM 986 N N . LEU B 2 57 ? 38.783 46.386 47.755 1.00 5.46 57 LEU B N 1
ATOM 987 C CA . LEU B 2 57 ? 39.036 44.958 47.808 1.00 5.86 57 LEU B CA 1
ATOM 988 C C . LEU B 2 57 ? 40.517 44.647 47.893 1.00 5.62 57 LEU B C 1
ATOM 989 O O . LEU B 2 57 ? 40.911 43.788 48.662 1.00 5.80 57 LEU B O 1
ATOM 994 N N . ALA B 2 58 ? 41.333 45.359 47.119 1.00 6.07 58 ALA B N 1
ATOM 995 C CA . ALA B 2 58 ? 42.784 45.145 47.104 1.00 6.07 58 ALA B CA 1
ATOM 996 C C . ALA B 2 58 ? 43.350 45.340 48.491 1.00 6.12 58 ALA B C 1
ATOM 997 O O . ALA B 2 58 ? 44.158 44.552 48.947 1.00 5.54 58 ALA B O 1
ATOM 999 N N . THR B 2 59 ? 42.890 46.384 49.166 1.00 6.45 59 THR B N 1
ATOM 1000 C CA . THR B 2 59 ? 43.267 46.658 50.544 1.00 6.39 59 THR B CA 1
ATOM 1001 C C . THR B 2 59 ? 42.817 45.557 51.509 1.00 6.26 59 THR B C 1
ATOM 1002 O O . THR B 2 59 ? 43.594 45.049 52.329 1.00 6.60 59 THR B O 1
ATOM 1006 N N . PHE B 2 60 ? 41.567 45.150 51.384 1.00 6.21 60 PHE B N 1
ATOM 1007 C CA . PHE B 2 60 ? 41.023 44.116 52.233 1.00 5.73 60 PHE B CA 1
ATOM 1008 C C . PHE B 2 60 ? 41.864 42.860 52.111 1.00 6.48 60 PHE B C 1
ATOM 1009 O O . PHE B 2 60 ? 42.178 42.239 53.117 1.00 6.40 60 PHE B O 1
ATOM 1017 N N . LYS B 2 61 ? 42.219 42.488 50.880 1.00 6.56 61 LYS B N 1
ATOM 1018 C CA . LYS B 2 61 ? 43.067 41.301 50.656 1.00 7.25 61 LYS B CA 1
ATOM 1019 C C . LYS B 2 61 ? 44.397 41.413 51.369 1.00 7.50 61 LYS B C 1
ATOM 1020 O O . LYS B 2 61 ? 44.830 40.476 52.045 1.00 7.39 61 LYS B O 1
ATOM 1026 N N . THR B 2 62 ? 45.034 42.565 51.210 1.00 8.31 62 THR B N 1
ATOM 1027 C CA . THR B 2 62 ? 46.335 42.846 51.775 1.00 8.86 62 THR B CA 1
ATOM 1028 C C . THR B 2 62 ? 46.286 42.775 53.304 1.00 8.28 62 THR B C 1
ATOM 1029 O O . THR B 2 62 ? 47.139 42.165 53.931 1.00 8.57 62 THR B O 1
ATOM 1033 N N . VAL B 2 63 ? 45.286 43.405 53.899 1.00 8.06 63 VAL B N 1
ATOM 1034 C CA . VAL B 2 63 ? 45.128 43.423 55.345 1.00 7.36 63 VAL B CA 1
ATOM 1035 C C . VAL B 2 63 ? 44.856 42.006 55.869 1.00 7.28 63 VAL B C 1
ATOM 1036 O O . VAL B 2 63 ? 45.476 41.555 56.836 1.00 5.96 63 VAL B O 1
ATOM 1040 N N . TYR B 2 64 ? 43.948 41.303 55.188 1.00 6.78 64 TYR B N 1
ATOM 1041 C CA . TYR B 2 64 ? 43.524 39.980 55.615 1.00 6.81 64 TYR B CA 1
ATOM 1042 C C . TYR B 2 64 ? 44.650 38.973 55.549 1.00 7.72 64 TYR B C 1
ATOM 1043 O O . TYR B 2 64 ? 44.721 38.077 56.379 1.00 7.58 64 TYR B O 1
ATOM 1052 N N . ARG B 2 65 ? 45.538 39.120 54.581 1.00 8.90 65 ARG B N 1
ATOM 1053 C CA . ARG B 2 65 ? 46.604 38.125 54.383 1.00 10.27 65 ARG B CA 1
ATOM 1054 C C . ARG B 2 65 ? 47.752 38.232 55.399 1.00 10.19 65 ARG B C 1
ATOM 1055 O O . ARG B 2 65 ? 48.626 37.360 55.468 1.00 11.46 65 ARG B O 1
ATOM 1063 N N . LYS B 2 66 ? 47.740 39.285 56.205 1.00 10.64 66 LYS B N 1
ATOM 1064 C CA . LYS B 2 66 ? 48.680 39.428 57.302 1.00 10.32 66 LYS B CA 1
ATOM 1065 C C . LYS B 2 66 ? 48.377 38.404 58.396 1.00 11.14 66 LYS B C 1
ATOM 1066 O O . LYS B 2 66 ? 47.256 37.865 58.467 1.00 10.23 66 LYS B O 1
ATOM 1072 N N . PRO B 2 67 ? 49.368 38.150 59.257 1.00 10.52 67 PRO B N 1
ATOM 1073 C CA . PRO B 2 67 ? 49.276 37.097 60.282 1.00 10.40 67 PRO B CA 1
ATOM 1074 C C . PRO B 2 67 ? 48.415 37.414 61.492 1.00 9.21 67 PRO B C 1
ATOM 1075 O O . PRO B 2 67 ? 48.777 37.071 62.627 1.00 8.84 67 PRO B O 1
ATOM 1079 N N . ILE B 2 68 ? 47.272 38.042 61.262 1.00 8.28 68 ILE B N 1
ATOM 1080 C CA . ILE B 2 68 ? 46.296 38.260 62.311 1.00 7.87 68 ILE B CA 1
ATOM 1081 C C . ILE B 2 68 ? 45.883 36.873 62.818 1.00 7.00 68 ILE B C 1
ATOM 1082 O O . ILE B 2 68 ? 45.677 35.960 62.027 1.00 5.52 68 ILE B O 1
ATOM 1087 N N . LYS B 2 69 ? 45.768 36.720 64.135 1.00 7.40 69 LYS B N 1
ATOM 1088 C CA . LYS B 2 69 ? 45.473 35.422 64.734 1.00 7.54 69 LYS B CA 1
ATOM 1089 C C . LYS B 2 69 ? 44.148 34.821 64.284 1.00 7.39 69 LYS B C 1
ATOM 1090 O O . LYS B 2 69 ? 43.121 35.505 64.265 1.00 7.23 69 LYS B O 1
ATOM 1096 N N . THR B 2 70 ? 44.185 33.540 63.926 1.00 7.10 70 THR B N 1
ATOM 1097 C CA . THR B 2 70 ? 42.990 32.730 63.748 1.00 7.09 70 THR B CA 1
ATOM 1098 C C . THR B 2 70 ? 42.504 32.233 65.116 1.00 6.30 70 THR B C 1
ATOM 1099 O O . THR B 2 70 ? 43.216 32.340 66.102 1.00 6.28 70 THR B O 1
ATOM 1103 N N . PRO B 2 71 ? 41.284 31.719 65.193 1.00 6.12 71 PRO B N 1
ATOM 1104 C CA . PRO B 2 71 ? 40.759 31.244 66.478 1.00 6.48 71 PRO B CA 1
ATOM 1105 C C . PRO B 2 71 ? 41.610 30.149 67.157 1.00 7.04 71 PRO B C 1
ATOM 1106 O O . PRO B 2 71 ? 41.786 30.223 68.365 1.00 6.21 71 PRO B O 1
ATOM 1110 N N . THR B 2 72 ? 42.153 29.173 66.425 1.00 8.97 72 THR B N 1
ATOM 1111 C CA . THR B 2 72 ? 42.994 28.164 67.090 1.00 9.36 72 THR B CA 1
ATOM 1112 C C . THR B 2 72 ? 44.264 28.767 67.693 1.00 9.74 72 THR B C 1
ATOM 1113 O O . THR B 2 72 ? 44.781 28.256 68.694 1.00 10.18 72 THR B O 1
ATOM 1117 N N . GLU B 2 73 ? 44.776 29.830 67.088 1.00 9.03 73 GLU B N 1
ATOM 1118 C CA . GLU B 2 73 ? 45.955 30.504 67.615 1.00 9.47 73 GLU B CA 1
ATOM 1119 C C . GLU B 2 73 ? 45.656 31.213 68.930 1.00 9.15 73 GLU B C 1
ATOM 1120 O O . GLU B 2 73 ? 46.588 31.685 69.600 1.00 10.3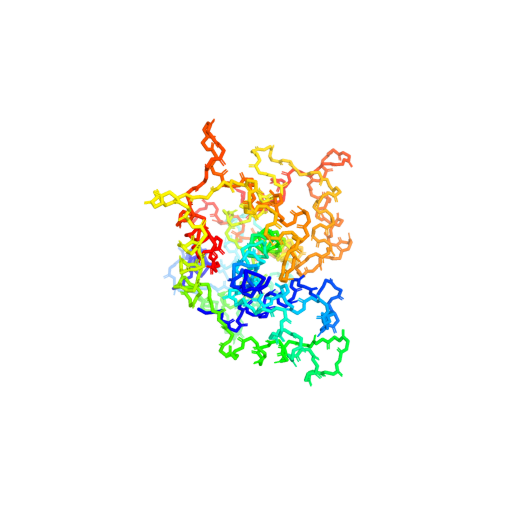1 73 GLU B O 1
ATOM 1126 N N . GLN B 2 74 ? 44.374 31.326 69.292 1.00 8.66 74 GLN B N 1
ATOM 1127 C CA . GLN B 2 74 ? 43.972 31.955 70.552 1.00 7.99 74 GLN B CA 1
ATOM 1128 C C . GLN B 2 74 ? 43.583 30.971 71.658 1.00 8.04 74 GLN B C 1
ATOM 1129 O O . GLN B 2 74 ? 43.346 31.391 72.778 1.00 7.37 74 GLN B O 1
ATOM 1135 N N . SER B 2 75 ? 43.526 29.676 71.349 1.00 7.39 75 SER B N 1
ATOM 1136 C CA . SER B 2 75 ? 43.059 28.671 72.316 1.00 8.06 75 SER B CA 1
ATOM 1137 C C . SER B 2 75 ? 43.852 28.651 73.612 1.00 7.64 75 SER B C 1
ATOM 1138 O O . SER B 2 75 ? 43.281 28.616 74.711 1.00 7.90 75 SER B O 1
ATOM 1141 N N . LYS B 2 76 ? 45.169 28.640 73.474 1.00 8.18 76 LYS B N 1
ATOM 1142 C CA . LYS B 2 76 ? 46.060 28.555 74.618 1.00 8.28 76 LYS B CA 1
ATOM 1143 C C . LYS B 2 76 ? 45.858 29.758 75.523 1.00 7.65 76 LYS B C 1
ATOM 1144 O O . LYS B 2 76 ? 45.628 29.603 76.717 1.00 7.52 76 LYS B O 1
ATOM 1150 N N . GLU B 2 77 ? 45.887 30.950 74.951 1.00 7.72 77 GLU B N 1
ATOM 1151 C CA . GLU B 2 77 ? 45.729 32.154 75.754 1.00 7.94 77 GLU B CA 1
ATOM 1152 C C . GLU B 2 77 ? 44.359 32.202 76.415 1.00 6.94 77 GLU B C 1
ATOM 1153 O O . GLU B 2 77 ? 44.238 32.624 77.559 1.00 7.37 77 GLU B O 1
ATOM 1164 N N . MET B 2 78 ? 43.325 31.749 75.721 1.00 6.44 78 MET B N 1
ATOM 1165 C CA . MET B 2 78 ? 41.988 31.724 76.311 1.00 6.39 78 MET B CA 1
ATOM 1166 C C . MET B 2 78 ? 41.884 30.742 77.467 1.00 6.32 78 MET B C 1
ATOM 1167 O O . MET B 2 78 ? 41.289 31.041 78.486 1.00 5.68 78 MET B O 1
ATOM 1175 N N . LEU B 2 79 ? 42.441 29.556 77.299 1.00 6.92 79 LEU B N 1
ATOM 1176 C CA . LEU B 2 79 ? 42.343 28.561 78.363 1.00 8.53 79 LEU B CA 1
ATOM 1177 C C . LEU B 2 79 ? 43.162 28.973 79.591 1.00 8.58 79 LEU B C 1
ATOM 1178 O O . LEU B 2 79 ? 42.745 28.730 80.719 1.00 8.79 79 LEU B O 1
ATOM 1183 N N . ASP B 2 80 ? 44.325 29.571 79.357 1.00 9.33 80 ASP B N 1
ATOM 1184 C CA . ASP B 2 80 ? 45.154 30.154 80.424 1.00 10.37 80 ASP B CA 1
ATOM 1185 C C . ASP B 2 80 ? 44.370 31.233 81.185 1.00 10.59 80 ASP B C 1
ATOM 1186 O O . ASP B 2 80 ? 44.422 31.302 82.415 1.00 11.46 8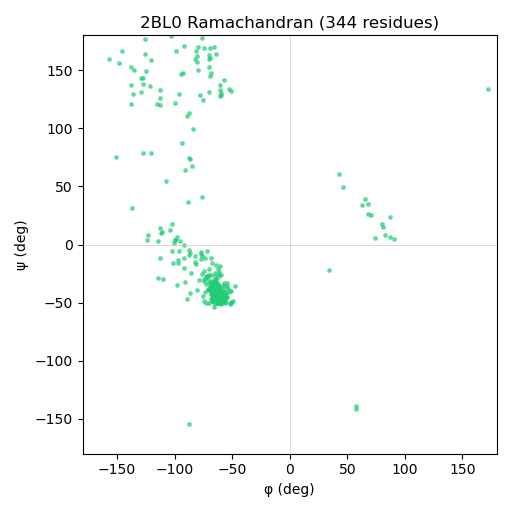0 ASP B O 1
ATOM 1191 N N . ALA B 2 81 ? 43.680 32.091 80.437 1.00 10.71 81 ALA B N 1
ATOM 1192 C CA . ALA B 2 81 ? 42.858 33.148 81.027 1.00 10.89 81 ALA B CA 1
ATOM 1193 C C . ALA B 2 81 ? 41.780 32.541 81.901 1.00 10.10 81 ALA B C 1
ATOM 1194 O O . ALA B 2 81 ? 41.626 32.929 83.035 1.00 10.34 81 ALA B O 1
ATOM 1196 N N . PHE B 2 82 ? 41.034 31.569 81.376 1.00 10.30 82 PHE B N 1
ATOM 1197 C CA . PHE B 2 82 ? 39.930 30.989 82.133 1.00 9.44 82 PHE B CA 1
ATOM 1198 C C . PHE B 2 82 ? 40.425 30.187 83.332 1.00 10.08 82 PHE B C 1
ATOM 1199 O O . PHE B 2 82 ? 39.810 30.188 84.381 1.00 9.97 82 PHE B O 1
ATOM 1207 N N . ARG B 2 83 ? 41.549 29.509 83.185 1.00 10.34 83 ARG B N 1
ATOM 1208 C CA . ARG B 2 83 ? 42.118 28.769 84.305 1.00 11.28 83 ARG B CA 1
ATOM 1209 C C . ARG B 2 83 ? 42.464 29.709 85.467 1.00 11.68 83 ARG B C 1
ATOM 1210 O O . ARG B 2 83 ? 42.311 29.345 86.631 1.00 10.83 83 ARG B O 1
ATOM 1218 N N . ALA B 2 84 ? 42.932 30.903 85.131 1.00 12.43 84 ALA B N 1
ATOM 1219 C CA . ALA B 2 84 ? 43.305 31.906 86.123 1.00 13.22 84 ALA B CA 1
ATOM 1220 C C . ALA B 2 84 ? 42.082 32.480 86.833 1.00 13.89 84 ALA B C 1
ATOM 1221 O O . ALA B 2 84 ? 42.206 33.061 87.921 1.00 14.55 84 ALA B O 1
ATOM 1223 N N . LEU B 2 85 ? 40.916 32.348 86.197 1.00 14.02 85 LEU B N 1
ATOM 1224 C CA . LEU B 2 85 ? 39.631 32.771 86.753 1.00 14.42 85 LEU B CA 1
ATOM 1225 C C . LEU B 2 85 ? 38.868 31.630 87.438 1.00 14.68 85 LEU B C 1
ATOM 1226 O O . LEU B 2 85 ? 37.852 31.867 88.094 1.00 15.11 85 LEU B O 1
ATOM 1231 N N . ASP B 2 86 ? 39.392 30.408 87.345 1.00 14.17 86 ASP B N 1
ATOM 1232 C CA . ASP B 2 86 ? 38.709 29.209 87.831 1.00 13.98 86 ASP B CA 1
ATOM 1233 C C . ASP B 2 86 ? 38.960 29.003 89.332 1.00 14.40 86 ASP B C 1
ATOM 1234 O O . ASP B 2 86 ? 40.002 28.477 89.718 1.00 13.57 86 ASP B O 1
ATOM 1239 N N . LYS B 2 87 ? 37.997 29.410 90.162 1.00 14.56 87 LYS B N 1
ATOM 1240 C CA . LYS B 2 87 ? 38.138 29.361 91.624 1.00 15.17 87 LYS B CA 1
ATOM 1241 C C . LYS B 2 87 ? 38.127 27.963 92.236 1.00 15.03 87 LYS B C 1
ATOM 1242 O O . LYS B 2 87 ? 38.793 27.718 93.247 1.00 14.88 87 LYS B O 1
ATOM 1248 N N . GLU B 2 88 ? 37.369 27.047 91.641 1.00 14.80 88 GLU B N 1
ATOM 1249 C CA . GLU B 2 88 ? 37.126 25.733 92.236 1.00 14.78 88 GLU B CA 1
ATOM 1250 C C . GLU B 2 88 ? 38.042 24.635 91.688 1.00 13.93 88 GLU B C 1
ATOM 1251 O O . GLU B 2 88 ? 38.140 23.537 92.266 1.00 14.17 88 GLU B O 1
ATOM 1257 N N . GLY B 2 89 ? 38.718 24.930 90.579 1.00 12.77 89 GLY B N 1
ATOM 1258 C CA . GLY B 2 89 ? 39.515 23.933 89.877 1.00 12.26 89 GLY B CA 1
ATOM 1259 C C . GLY B 2 89 ? 38.697 22.833 89.215 1.00 11.45 89 GLY B C 1
ATOM 1260 O O . GLY B 2 89 ? 39.214 21.734 88.989 1.00 10.68 89 GLY B O 1
ATOM 1261 N N . ASN B 2 90 ? 37.443 23.137 88.860 1.00 10.38 90 ASN B N 1
ATOM 1262 C CA . ASN B 2 90 ? 36.541 22.147 88.266 1.00 10.80 90 ASN B CA 1
ATOM 1263 C C . ASN B 2 90 ? 36.203 22.407 86.800 1.00 9.95 90 ASN B C 1
ATOM 1264 O O . ASN B 2 90 ? 35.338 21.734 86.266 1.00 10.36 90 ASN B O 1
ATOM 1269 N N . GLY B 2 91 ? 36.897 23.353 86.169 1.00 8.81 91 GLY B N 1
ATOM 1270 C CA . GLY B 2 91 ? 36.718 23.657 84.762 1.00 8.73 91 GLY B CA 1
ATOM 1271 C C . GLY B 2 91 ? 35.526 24.554 84.484 1.00 8.34 91 GLY B C 1
ATOM 1272 O O . GLY B 2 91 ? 35.073 24.624 83.339 1.00 7.99 91 GLY B O 1
ATOM 1273 N N . THR B 2 92 ? 34.990 25.197 85.518 1.00 8.88 92 THR B N 1
ATOM 1274 C CA . THR B 2 92 ? 33.821 26.061 85.350 1.00 9.90 92 THR B CA 1
ATOM 1275 C C . THR B 2 92 ? 34.106 27.496 85.784 1.00 10.33 92 THR B C 1
ATOM 1276 O O . THR B 2 92 ? 35.062 27.777 86.523 1.00 11.52 92 THR B O 1
ATOM 1280 N N . ILE B 2 93 ? 33.280 28.390 85.271 1.00 9.82 93 ILE B N 1
ATOM 1281 C CA . ILE B 2 93 ? 33.171 29.757 85.726 1.00 10.62 93 ILE B CA 1
ATOM 1282 C C . ILE B 2 93 ? 31.664 30.060 85.811 1.00 10.48 93 ILE B C 1
ATOM 1283 O O . ILE B 2 93 ? 30.860 29.459 85.098 1.00 10.87 93 ILE B O 1
ATOM 1288 N N . GLN B 2 94 ? 31.274 30.942 86.712 1.00 10.17 94 GLN B N 1
ATOM 1289 C CA . GLN B 2 94 ? 29.871 31.349 86.773 1.00 9.66 94 GLN B CA 1
ATOM 1290 C C . GLN B 2 94 ? 29.535 32.201 85.551 1.00 10.01 94 GLN B C 1
ATOM 1291 O O . GLN B 2 94 ? 30.272 33.128 85.210 1.00 9.41 94 GLN B O 1
ATOM 1297 N N . GLU B 2 95 ? 28.435 31.888 84.868 1.00 10.34 95 GLU B N 1
ATOM 1298 C CA . GLU B 2 95 ? 28.050 32.718 83.722 1.00 10.50 95 GLU B CA 1
ATOM 1299 C C . GLU B 2 95 ? 27.939 34.194 84.104 1.00 9.66 95 GLU B C 1
ATOM 1300 O O . GLU B 2 95 ? 28.288 35.055 83.313 1.00 8.46 95 GLU B O 1
ATOM 1306 N N . ALA B 2 96 ? 27.482 34.493 85.314 1.00 10.06 96 ALA B N 1
ATOM 1307 C CA . ALA B 2 96 ? 27.366 35.890 85.732 1.00 10.67 96 ALA B CA 1
ATOM 1308 C C . ALA B 2 96 ? 28.706 36.595 85.717 1.00 11.37 96 ALA B C 1
ATOM 1309 O O . ALA B 2 96 ? 28.774 37.761 85.358 1.00 11.72 96 ALA B O 1
ATOM 1311 N N . GLU B 2 97 ? 29.759 35.913 86.161 1.00 12.47 97 GLU B N 1
ATOM 1312 C CA . GLU B 2 97 ? 31.077 36.540 86.154 1.00 13.53 97 GLU B CA 1
ATOM 1313 C C . GLU B 2 97 ? 31.566 36.755 84.726 1.00 13.58 97 GLU B C 1
ATOM 1314 O O . GLU B 2 97 ? 32.028 37.854 84.408 1.00 14.30 97 GLU B O 1
ATOM 1320 N N . LEU B 2 98 ? 31.425 35.732 83.885 1.00 12.92 98 LEU B N 1
ATOM 1321 C CA . LEU B 2 98 ? 31.744 35.806 82.453 1.00 13.44 98 LEU B CA 1
ATOM 1322 C C . LEU B 2 98 ? 31.071 37.003 81.788 1.00 13.28 98 LEU B C 1
ATOM 1323 O O . LEU B 2 98 ? 31.731 37.784 81.095 1.00 12.02 98 LEU B O 1
ATOM 1328 N N . ARG B 2 99 ? 29.764 37.159 82.000 1.00 12.86 99 ARG B N 1
ATOM 1329 C CA . ARG B 2 99 ? 29.045 38.299 81.426 1.00 13.04 99 ARG B CA 1
ATOM 1330 C C . ARG B 2 99 ? 29.672 39.626 81.861 1.00 14.15 99 ARG B C 1
ATOM 1331 O O . ARG B 2 99 ? 29.886 40.525 81.037 1.00 13.45 99 ARG B O 1
ATOM 1339 N N . GLN B 2 100 ? 30.004 39.730 83.148 1.00 15.64 100 GLN B N 1
ATOM 1340 C CA . GLN B 2 100 ? 30.552 40.963 83.712 1.00 17.51 100 GLN B CA 1
ATOM 1341 C C . GLN B 2 100 ? 31.899 41.317 83.096 1.00 18.24 100 GLN B C 1
ATOM 1342 O O . GLN B 2 100 ? 32.170 42.483 82.817 1.00 18.54 100 GLN B O 1
ATOM 1348 N N . LEU B 2 101 ? 32.730 40.308 82.885 1.00 19.00 101 LEU B N 1
ATOM 1349 C CA . LEU B 2 101 ? 34.080 40.535 82.384 1.00 19.46 101 LEU B CA 1
ATOM 1350 C C . LEU B 2 101 ? 34.019 40.996 80.938 1.00 19.10 101 LEU B C 1
ATOM 1351 O O . LEU B 2 101 ? 34.629 42.012 80.597 1.00 19.45 101 LEU B O 1
ATOM 1356 N N . LEU B 2 102 ? 33.269 40.252 80.122 1.00 18.26 102 LEU B N 1
ATOM 1357 C CA . LEU B 2 102 ? 33.003 40.590 78.720 1.00 18.10 102 LEU B CA 1
ATOM 1358 C C . LEU B 2 102 ? 32.457 42.008 78.535 1.00 17.75 102 LEU B C 1
ATOM 1359 O O . LEU B 2 102 ? 32.829 42.696 77.587 1.00 17.05 102 LEU B O 1
ATOM 1364 N N . LEU B 2 103 ? 31.582 42.435 79.443 1.00 17.25 103 LEU B N 1
ATOM 1365 C CA . LEU B 2 103 ? 30.860 43.699 79.289 1.00 17.61 103 LEU B CA 1
ATOM 1366 C C . LEU B 2 103 ? 31.543 44.912 79.902 1.00 17.88 103 LEU B C 1
ATOM 1367 O O . LEU B 2 103 ? 31.374 46.016 79.401 1.00 18.32 103 LEU B O 1
ATOM 1372 N N . ASN B 2 104 ? 32.272 44.722 81.000 1.00 18.16 104 ASN B N 1
ATOM 1373 C CA . ASN B 2 104 ? 32.734 45.854 81.800 1.00 18.56 104 ASN B CA 1
ATOM 1374 C C . ASN B 2 104 ? 34.234 46.102 81.811 1.00 18.17 104 ASN B C 1
ATOM 1375 O O . ASN B 2 104 ? 34.684 47.166 82.264 1.00 19.03 104 ASN B O 1
ATOM 1380 N N . LEU B 2 105 ? 35.005 45.144 81.306 1.00 16.56 105 LEU B N 1
ATOM 1381 C CA . LEU B 2 105 ? 36.455 45.250 81.309 1.00 16.12 105 LEU B CA 1
ATOM 1382 C C . LEU B 2 105 ? 37.007 45.061 79.906 1.00 15.28 105 LEU B C 1
ATOM 1383 O O . LEU B 2 105 ? 36.318 44.568 79.007 1.00 14.37 105 LEU B O 1
ATOM 1388 N N . GLY B 2 106 ? 38.259 45.469 79.749 1.00 14.10 106 GLY B N 1
ATOM 1389 C CA . GLY B 2 106 ? 38.998 45.248 78.523 1.00 13.83 106 GLY B CA 1
ATOM 1390 C C . GLY B 2 106 ? 38.316 45.844 77.311 1.00 12.79 106 GLY B C 1
ATOM 1391 O O . GLY B 2 106 ? 37.761 46.958 77.371 1.00 13.63 106 GLY B O 1
ATOM 1392 N N . ASP B 2 107 ? 38.347 45.076 76.225 1.00 11.77 107 ASP B N 1
ATOM 1393 C CA . ASP B 2 107 ? 37.737 45.444 74.946 1.00 11.01 107 ASP B CA 1
ATOM 1394 C C . ASP B 2 107 ? 36.266 45.059 74.980 1.00 10.82 107 ASP B C 1
ATOM 1395 O O . ASP B 2 107 ? 35.818 44.153 74.277 1.00 9.18 107 ASP B O 1
ATOM 1400 N N . ALA B 2 108 ? 35.530 45.770 75.826 1.00 11.34 108 ALA B N 1
ATOM 1401 C CA . ALA B 2 108 ? 34.168 45.414 76.196 1.00 11.53 108 ALA B CA 1
ATOM 1402 C C . ALA B 2 108 ? 33.246 45.141 75.002 1.00 11.83 108 ALA B C 1
ATOM 1403 O O . ALA B 2 108 ? 33.183 45.931 74.051 1.00 11.10 108 ALA B O 1
ATOM 1405 N N . LEU B 2 109 ? 32.521 44.027 75.074 1.00 11.99 109 LEU B N 1
ATOM 1406 C CA . LEU B 2 109 ? 31.518 43.679 74.068 1.00 12.61 109 LEU B CA 1
ATOM 1407 C C . LEU B 2 109 ? 30.207 44.435 74.316 1.00 13.02 109 LEU B C 1
ATOM 1408 O O . LEU B 2 109 ? 29.985 44.983 75.391 1.00 12.26 109 LEU B O 1
ATOM 1413 N N . THR B 2 110 ? 29.352 44.493 73.300 1.00 13.62 110 THR B N 1
ATOM 1414 C CA . THR B 2 110 ? 28.016 45.045 73.462 1.00 14.04 110 THR B CA 1
ATOM 1415 C C . THR B 2 110 ? 27.100 44.005 74.084 1.00 13.97 110 THR B C 1
ATOM 1416 O O . THR B 2 110 ? 27.344 42.804 73.980 1.00 13.66 110 THR B O 1
ATOM 1420 N N . SER B 2 111 ? 26.040 44.486 74.715 1.00 13.65 111 SER B N 1
ATOM 1421 C CA . SER B 2 111 ? 24.992 43.634 75.273 1.00 13.47 111 SER B CA 1
ATOM 1422 C C . SER B 2 111 ? 24.430 42.647 74.242 1.00 13.55 111 SER B C 1
ATOM 1423 O O . SER B 2 111 ? 24.180 41.481 74.564 1.00 13.38 111 SER B O 1
ATOM 1428 N N . SER B 2 112 ? 24.228 43.115 73.011 1.00 13.60 112 SER B N 1
ATOM 1429 C CA . SER B 2 112 ? 23.661 42.292 71.947 1.00 13.41 112 SER B CA 1
ATOM 1430 C C . SER B 2 112 ? 24.605 41.157 71.613 1.00 13.18 112 SER B C 1
ATOM 1431 O O . SER B 2 112 ? 24.168 40.029 71.396 1.00 13.40 112 SER B O 1
ATOM 1436 N N . GLU B 2 113 ? 25.903 41.466 71.557 1.00 12.69 113 GLU B N 1
ATOM 1437 C CA . GLU B 2 113 ? 26.943 40.468 71.295 1.00 12.65 113 GLU B CA 1
ATOM 1438 C C . GLU B 2 113 ? 26.945 39.406 72.386 1.00 12.30 113 GLU B C 1
ATOM 1439 O O . GLU B 2 113 ? 26.958 38.211 72.106 1.00 11.85 113 GLU B O 1
ATOM 1445 N N . VAL B 2 114 ? 26.924 39.856 73.635 1.00 12.47 114 VAL B N 1
ATOM 1446 C CA . VAL B 2 114 ? 26.928 38.942 74.775 1.00 12.17 114 VAL B CA 1
ATOM 1447 C C . VAL B 2 114 ? 25.681 38.038 74.792 1.00 12.02 114 VAL B C 1
ATOM 1448 O O . VAL B 2 114 ? 25.796 36.857 75.069 1.00 11.86 114 VAL B O 1
ATOM 1452 N N . GLU B 2 115 ? 24.499 38.560 74.459 1.00 11.86 115 GLU B N 1
ATOM 1453 C CA . GLU B 2 115 ? 23.299 37.706 74.432 1.00 12.38 115 GLU B CA 1
ATOM 1454 C C . GLU B 2 115 ? 23.373 36.644 73.328 1.00 12.60 115 GLU B C 1
ATOM 1455 O O . GLU B 2 115 ? 22.896 35.530 73.504 1.00 12.24 115 GLU B O 1
ATOM 1461 N N . GLU B 2 116 ? 23.979 36.976 72.197 1.00 13.17 116 GLU B N 1
ATOM 1462 C CA . GLU B 2 116 ? 24.081 36.005 71.110 1.00 14.32 116 GLU B CA 1
ATOM 1463 C C . GLU B 2 116 ? 25.044 34.882 71.488 1.00 13.61 116 GLU B C 1
ATOM 1464 O O . GLU B 2 116 ? 24.796 33.707 71.198 1.00 13.92 116 GLU B O 1
ATOM 1470 N N . LEU B 2 117 ? 26.132 35.256 72.150 1.00 14.06 117 LEU B N 1
ATOM 1471 C CA . LEU B 2 117 ? 27.120 34.302 72.666 1.00 14.03 117 LEU B CA 1
ATOM 1472 C C . LEU B 2 117 ? 26.525 33.366 73.706 1.00 14.53 117 LEU B C 1
ATOM 1473 O O . LEU B 2 117 ? 26.768 32.148 73.675 1.00 15.29 117 LEU B O 1
ATOM 1478 N N . MET B 2 118 ? 25.726 33.922 74.612 1.00 14.30 118 MET B N 1
ATOM 1479 C CA . MET B 2 118 ? 25.227 33.154 75.758 1.00 14.74 118 MET B CA 1
ATOM 1480 C C . MET B 2 118 ? 24.031 32.293 75.393 1.00 15.18 118 MET B C 1
ATOM 1481 O O . MET B 2 118 ? 23.701 31.341 76.116 1.00 13.58 118 MET B O 1
ATOM 1486 N N . LYS B 2 119 ? 23.394 32.589 74.264 1.00 15.86 119 LYS B N 1
ATOM 1487 C CA . LYS B 2 119 ? 22.261 31.783 73.812 1.00 17.25 119 LYS B CA 1
ATOM 1488 C C . LYS B 2 119 ? 22.668 30.323 73.542 1.00 17.88 119 LYS B C 1
ATOM 1489 O O . LYS B 2 119 ? 21.836 29.424 73.629 1.00 19.25 119 LYS B O 1
ATOM 1495 N N . GLU B 2 120 ? 23.945 30.089 73.235 1.00 18.47 120 GLU B N 1
ATOM 1496 C CA . GLU B 2 120 ? 24.425 28.776 72.788 1.00 18.88 120 GLU B CA 1
ATOM 1497 C C . GLU B 2 120 ? 25.179 28.060 73.922 1.00 18.66 120 GLU B C 1
ATOM 1498 O O . GLU B 2 120 ? 25.796 27.001 73.707 1.00 18.64 120 GLU B O 1
ATOM 1509 N N . VAL B 2 121 ? 25.054 28.605 75.143 1.00 17.41 121 VAL B N 1
ATOM 1510 C CA . VAL B 2 121 ? 25.856 28.194 76.281 1.00 16.43 121 VAL B CA 1
ATOM 1511 C C . VAL B 2 121 ? 25.021 27.550 77.388 1.00 15.93 121 VAL B C 1
ATOM 1512 O O . VAL B 2 121 ? 24.114 28.168 77.954 1.00 15.65 121 VAL B O 1
ATOM 1516 N N . SER B 2 122 ? 25.364 26.303 77.698 1.00 14.58 122 SER B N 1
ATOM 1517 C CA . SER B 2 122 ? 24.672 25.521 78.705 1.00 15.13 122 SER B CA 1
ATOM 1518 C C . SER B 2 122 ? 25.043 25.983 80.109 1.00 14.11 122 SER B C 1
ATOM 1519 O O . SER B 2 122 ? 26.232 26.007 80.445 1.00 14.51 122 SER B O 1
ATOM 1522 N N . VAL B 2 123 ? 24.046 26.347 80.914 1.00 13.26 123 VAL B N 1
ATOM 1523 C CA . VAL B 2 123 ? 24.270 26.792 82.294 1.00 13.31 123 VAL B CA 1
ATOM 1524 C C . VAL B 2 123 ? 23.693 25.761 83.267 1.00 13.51 123 VAL B C 1
ATOM 1525 O O . VAL B 2 123 ? 22.551 25.341 83.118 1.00 13.11 123 VAL B O 1
ATOM 1529 N N . SER B 2 124 ? 24.466 25.396 84.285 1.00 13.93 124 SER B N 1
ATOM 1530 C CA . SER B 2 124 ? 24.039 24.396 85.268 1.00 14.49 124 SER B CA 1
ATOM 1531 C C . SER B 2 124 ? 23.030 25.005 86.231 1.00 14.76 124 SER B C 1
ATOM 1532 O O . SER B 2 124 ? 22.738 26.203 86.172 1.00 13.78 124 SER B O 1
ATOM 1535 N N . GLY B 2 125 ? 22.530 24.173 87.140 1.00 15.23 125 GLY B N 1
ATOM 1536 C CA . GLY B 2 125 ? 21.628 24.620 88.183 1.00 16.07 125 GLY B CA 1
ATOM 1537 C C . GLY B 2 125 ? 22.274 25.463 89.273 1.00 16.40 125 GLY B C 1
ATOM 1538 O O . GLY B 2 125 ? 21.577 25.944 90.161 1.00 17.32 125 GLY B O 1
ATOM 1539 N N . ASP B 2 126 ? 23.592 25.618 89.250 1.00 16.25 126 ASP B N 1
ATOM 1540 C CA . ASP B 2 126 ? 24.261 26.543 90.161 1.00 16.41 126 ASP B CA 1
ATOM 1541 C C . ASP B 2 126 ? 24.865 27.712 89.381 1.00 15.43 126 ASP B C 1
ATOM 1542 O O . ASP B 2 126 ? 25.683 28.463 89.905 1.00 16.32 126 ASP B O 1
ATOM 1547 N N . GLY B 2 127 ? 24.455 27.855 88.126 1.00 13.68 127 GLY B N 1
ATOM 1548 C CA . GLY B 2 127 ? 24.853 28.994 87.322 1.00 13.35 127 GLY B CA 1
ATOM 1549 C C . GLY B 2 127 ? 26.234 28.885 86.713 1.00 12.72 127 GLY B C 1
ATOM 1550 O O . GLY B 2 127 ? 26.777 29.898 86.284 1.00 12.96 127 GLY B O 1
ATOM 1551 N N . ALA B 2 128 ? 26.777 27.670 86.658 1.00 11.80 128 ALA B N 1
ATOM 1552 C CA . ALA B 2 128 ? 28.141 27.419 86.176 1.00 11.18 128 ALA B CA 1
ATOM 1553 C C . ALA B 2 128 ? 28.145 27.047 84.695 1.00 10.64 128 ALA B C 1
ATOM 1554 O O . ALA B 2 128 ? 27.238 26.378 84.207 1.00 10.24 128 ALA B O 1
ATOM 1556 N N . ILE B 2 129 ? 29.197 27.455 83.996 1.00 9.94 129 ILE B N 1
ATOM 1557 C CA . ILE B 2 129 ? 29.409 27.060 82.607 1.00 9.12 129 ILE B CA 1
ATOM 1558 C C . ILE B 2 129 ? 30.782 26.426 82.490 1.00 8.09 129 ILE B C 1
ATOM 1559 O O . ILE B 2 129 ? 31.699 26.773 83.222 1.00 7.84 129 ILE B O 1
ATOM 1564 N N . ASN B 2 130 ? 30.916 25.495 81.564 1.00 6.94 130 ASN B N 1
ATOM 1565 C CA . ASN B 2 130 ? 32.197 24.849 81.328 1.00 6.24 130 ASN B CA 1
ATOM 1566 C C . ASN B 2 130 ? 32.956 25.694 80.330 1.00 6.32 130 ASN B C 1
ATOM 1567 O O . ASN B 2 130 ? 32.553 25.795 79.161 1.00 5.36 130 ASN B O 1
ATOM 1572 N N . TYR B 2 131 ? 34.055 26.304 80.778 1.00 6.47 131 TYR B N 1
ATOM 1573 C CA . TYR B 2 131 ? 34.727 27.295 79.958 1.00 7.03 131 TYR B CA 1
ATOM 1574 C C . TYR B 2 131 ? 35.502 26.679 78.805 1.00 6.47 131 TYR B C 1
ATOM 1575 O O . TYR B 2 131 ? 35.611 27.300 77.782 1.00 6.63 131 TYR B O 1
ATOM 1584 N N . GLU B 2 132 ? 36.040 25.465 78.937 1.00 5.90 132 GLU B N 1
ATOM 1585 C CA . GLU B 2 132 ? 36.648 24.821 77.768 1.00 6.47 132 GLU B CA 1
ATOM 1586 C C . GLU B 2 132 ? 35.631 24.584 76.641 1.00 6.47 132 GLU B C 1
ATOM 1587 O O . GLU B 2 132 ? 35.967 24.736 75.452 1.00 6.81 132 GLU B O 1
ATOM 1593 N N . SER B 2 133 ? 34.397 24.237 76.988 1.00 6.42 133 SER B N 1
ATOM 1594 C CA . SER B 2 133 ? 33.342 24.085 75.978 1.00 7.42 133 SER B CA 1
ATOM 1595 C C . SER B 2 133 ? 33.057 25.439 75.321 1.00 6.59 133 SER B C 1
ATOM 1596 O O . SER B 2 133 ? 32.780 25.502 74.133 1.00 7.44 133 SER B O 1
ATOM 1599 N N . PHE B 2 134 ? 33.153 26.516 76.098 1.00 5.68 134 PHE B N 1
ATOM 1600 C CA . PHE B 2 134 ? 32.936 27.864 75.583 1.00 6.20 134 PHE B CA 1
ATOM 1601 C C . PHE B 2 134 ? 34.060 28.229 74.620 1.00 5.72 134 PHE B C 1
ATOM 1602 O O . PHE B 2 134 ? 33.795 28.699 73.523 1.00 5.87 134 PHE B O 1
ATOM 1610 N N . VAL B 2 135 ? 35.304 27.966 75.016 1.00 5.60 135 VAL B N 1
ATOM 1611 C CA . VAL B 2 135 ? 36.465 28.177 74.156 1.00 5.35 135 VAL B CA 1
ATOM 1612 C C . VAL B 2 135 ? 36.306 27.336 72.896 1.00 5.44 135 VAL B C 1
ATOM 1613 O O . VAL B 2 135 ? 36.496 27.807 71.782 1.00 5.42 135 VAL B O 1
ATOM 1617 N N . ASP B 2 136 ? 35.897 26.093 73.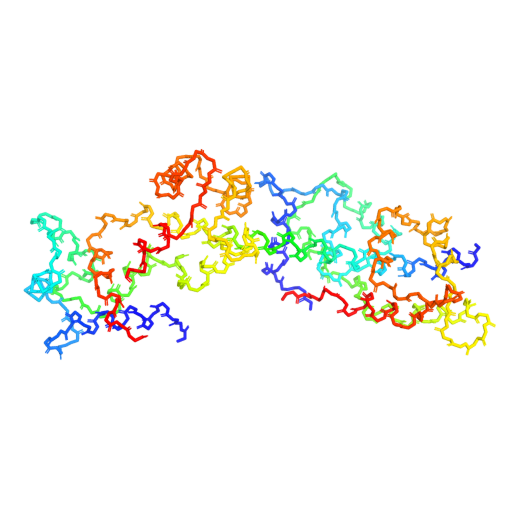053 1.00 6.74 136 ASP B N 1
ATOM 1618 C CA . ASP B 2 136 ? 35.725 25.231 71.891 1.00 7.12 136 ASP B CA 1
ATOM 1619 C C . ASP B 2 136 ? 34.696 25.801 70.909 1.00 7.05 136 ASP B C 1
ATOM 1620 O O . ASP B 2 136 ? 34.906 25.766 69.681 1.00 6.52 136 ASP B O 1
ATOM 1625 N N . MET B 2 137 ? 33.597 26.321 71.442 1.00 6.70 137 MET B N 1
ATOM 1626 C CA . MET B 2 137 ? 32.582 26.966 70.621 1.00 7.41 137 MET B CA 1
ATOM 1627 C C . MET B 2 137 ? 33.194 28.167 69.879 1.00 6.60 137 MET B C 1
ATOM 1628 O O . MET B 2 137 ? 32.975 28.339 68.686 1.00 6.41 137 MET B O 1
ATOM 1633 N N . LEU B 2 138 ? 33.977 28.992 70.566 1.00 5.44 138 LEU B N 1
ATOM 1634 C CA . LEU B 2 138 ? 34.601 30.143 69.921 1.00 5.87 138 LEU B CA 1
ATOM 1635 C C . LEU B 2 138 ? 35.596 29.799 68.822 1.00 5.82 138 LEU B C 1
ATOM 1636 O O . LEU B 2 138 ? 35.720 30.542 67.852 1.00 6.73 138 LEU B O 1
ATOM 1641 N N . VAL B 2 139 ? 36.296 28.691 68.980 1.00 6.48 139 VAL B N 1
ATOM 1642 C CA . VAL B 2 139 ? 37.353 28.302 68.060 1.00 7.20 139 VAL B CA 1
ATOM 1643 C C . VAL B 2 139 ? 36.799 27.506 66.866 1.00 7.83 139 VAL B C 1
ATOM 1644 O O . VAL B 2 139 ? 37.232 27.714 65.726 1.00 6.98 139 VAL B O 1
ATOM 1648 N N . THR B 2 140 ? 35.861 26.599 67.127 1.00 8.39 140 THR B N 1
ATOM 1649 C CA . THR B 2 140 ? 35.387 25.641 66.115 1.00 8.66 140 THR B CA 1
ATOM 1650 C C . THR B 2 140 ? 34.048 26.007 65.482 1.00 8.78 140 THR B C 1
ATOM 1651 O O . THR B 2 140 ? 33.704 25.470 64.432 1.00 7.81 140 THR B O 1
ATOM 1655 N N . GLY B 2 141 ? 33.311 26.918 66.111 1.00 8.68 141 GLY B N 1
ATOM 1656 C CA . GLY B 2 141 ? 31.985 27.294 65.651 1.00 9.77 141 GLY B CA 1
ATOM 1657 C C . GLY B 2 141 ? 32.007 28.053 64.341 1.00 9.82 141 GLY B C 1
ATOM 1658 O O . GLY B 2 141 ? 32.938 28.785 64.059 1.00 10.35 141 GLY B O 1
ATOM 1659 N N . TYR B 2 142 ? 30.967 27.874 63.533 1.00 10.50 142 TYR B N 1
ATOM 1660 C CA . TYR B 2 142 ? 30.803 28.590 62.268 1.00 10.57 142 TYR B CA 1
ATOM 1661 C C . TYR B 2 142 ? 32.090 28.697 61.451 1.00 11.54 142 TYR B C 1
ATOM 1662 O O . TYR B 2 142 ? 32.545 29.796 61.153 1.00 10.56 142 TYR B O 1
ATOM 1671 N N . PRO B 2 143 ? 32.661 27.563 61.060 1.00 12.86 143 PRO B N 1
ATOM 1672 C CA . PRO B 2 143 ? 33.874 27.566 60.236 1.00 14.26 143 PRO B CA 1
ATOM 1673 C C . PRO B 2 143 ? 33.632 28.064 58.811 1.00 15.62 143 PRO B C 1
ATOM 1674 O O . PRO B 2 143 ? 32.502 28.184 58.389 1.00 15.34 143 PRO B O 1
ATOM 1678 N N . LEU B 2 144 ? 34.714 28.297 58.082 1.00 17.78 144 LEU B N 1
ATOM 1679 C CA . LEU B 2 144 ? 34.660 28.770 56.694 1.00 19.48 144 LEU B CA 1
ATOM 1680 C C . LEU B 2 144 ? 33.903 27.797 55.806 1.00 20.37 144 LEU B C 1
ATOM 1681 O O . LEU B 2 144 ? 34.179 26.598 55.831 1.00 20.60 144 LEU B O 1
ATOM 1686 N N . ALA B 2 145 ? 32.956 28.318 55.028 1.00 21.36 145 ALA B N 1
ATOM 1687 C CA . ALA B 2 145 ? 32.207 27.530 54.049 1.00 22.05 145 ALA B CA 1
ATOM 1688 C C . ALA B 2 145 ? 33.132 26.697 53.163 1.00 22.66 145 ALA B C 1
ATOM 1689 O O . ALA B 2 145 ? 34.141 27.196 52.662 1.00 23.69 145 ALA B O 1
ATOM 1691 N N . GLY C 3 1 ? 33.718 16.175 33.538 1.00 32.71 13 GLY C N 1
ATOM 1692 C CA . GLY C 3 1 ? 33.807 16.931 34.825 1.00 32.58 13 GLY C CA 1
ATOM 1693 C C . GLY C 3 1 ? 32.793 18.061 34.929 1.00 32.28 13 GLY C C 1
ATOM 1694 O O . GLY C 3 1 ? 33.180 19.203 35.173 1.00 32.63 13 GLY C O 1
ATOM 1695 N N . ASP C 3 2 ? 31.506 17.739 34.755 1.00 31.78 14 ASP C N 1
ATOM 1696 C CA . ASP C 3 2 ? 30.404 18.718 34.837 1.00 31.06 14 ASP C CA 1
ATOM 1697 C C . ASP C 3 2 ? 29.040 18.133 34.403 1.00 30.28 14 ASP C C 1
ATOM 1698 O O . ASP C 3 2 ? 28.929 17.479 33.355 1.00 29.77 14 ASP C O 1
ATOM 1703 N N . ASP C 3 3 ? 28.010 18.400 35.209 1.00 29.21 15 ASP C N 1
ATOM 1704 C CA . ASP C 3 3 ? 26.658 17.873 34.980 1.00 28.52 15 ASP C CA 1
ATOM 1705 C C . ASP C 3 3 ? 25.910 18.533 33.808 1.00 27.17 15 ASP C C 1
ATOM 1706 O O . ASP C 3 3 ? 25.086 17.891 33.153 1.00 26.72 15 ASP C O 1
ATOM 1711 N N . GLN C 3 4 ? 26.156 19.821 33.596 1.00 25.43 16 GLN C N 1
ATOM 1712 C CA . GLN C 3 4 ? 25.608 20.552 32.453 1.00 24.11 16 GLN C CA 1
ATOM 1713 C C . GLN C 3 4 ? 26.053 19.911 31.144 1.00 22.02 16 GLN C C 1
ATOM 1714 O O . GLN C 3 4 ? 25.234 19.640 30.275 1.00 21.00 16 GLN C O 1
ATOM 1720 N N . VAL C 3 5 ? 27.352 19.657 31.025 1.00 20.00 17 VAL C N 1
ATOM 1721 C CA . VAL C 3 5 ? 27.930 19.084 29.815 1.00 18.73 17 VAL C CA 1
ATOM 1722 C C . VAL C 3 5 ? 27.329 17.707 29.540 1.00 17.63 17 VAL C C 1
ATOM 1723 O O . VAL C 3 5 ? 26.982 17.408 28.405 1.00 15.56 17 VAL C O 1
ATOM 1727 N N . SER C 3 6 ? 27.199 16.875 30.572 1.00 15.81 18 SER C N 1
ATOM 1728 C CA . SER C 3 6 ? 26.653 15.535 30.364 1.00 15.60 18 SER C CA 1
ATOM 1729 C C . SER C 3 6 ? 25.210 15.600 29.880 1.00 13.83 18 SER C C 1
ATOM 1730 O O . SER C 3 6 ? 24.808 14.832 29.019 1.00 13.03 18 SER C O 1
ATOM 1733 N N . GLU C 3 7 ? 24.449 16.549 30.408 1.00 12.15 19 GLU C N 1
ATOM 1734 C CA . GLU C 3 7 ? 23.080 16.742 29.992 1.00 11.57 19 GLU C CA 1
ATOM 1735 C C . GLU C 3 7 ? 23.021 17.226 28.528 1.00 9.84 19 GLU C C 1
ATOM 1736 O O . GLU C 3 7 ? 22.188 16.777 27.734 1.00 9.21 19 GLU C O 1
ATOM 1742 N N . PHE C 3 8 ? 23.897 18.153 28.171 1.00 8.40 20 PHE C N 1
ATOM 1743 C CA . PHE C 3 8 ? 23.909 18.604 26.781 1.00 8.18 20 PHE C CA 1
ATOM 1744 C C . PHE C 3 8 ? 24.331 17.488 25.851 1.00 6.96 20 PHE C C 1
ATOM 1745 O O . PHE C 3 8 ? 23.810 17.384 24.760 1.00 6.95 20 PHE C O 1
ATOM 1753 N N . LYS C 3 9 ? 25.236 16.630 26.296 1.00 7.19 21 LYS C N 1
ATOM 1754 C CA . LYS C 3 9 ? 25.685 15.510 25.476 1.00 7.68 21 LYS C CA 1
ATOM 1755 C C . LYS C 3 9 ? 24.542 14.508 25.301 1.00 7.11 21 LYS C C 1
ATOM 1756 O O . LYS C 3 9 ? 24.321 14.024 24.204 1.00 5.98 21 LYS C O 1
ATOM 1762 N N . GLU C 3 10 ? 23.801 14.238 26.377 1.00 7.11 22 GLU C N 1
ATOM 1763 C CA . GLU C 3 10 ? 22.657 13.335 26.312 1.00 7.53 22 GLU C CA 1
ATOM 1764 C C . GLU C 3 10 ? 21.614 13.855 25.319 1.00 7.40 22 GLU C C 1
ATOM 1765 O O . GLU C 3 10 ? 21.083 13.095 24.524 1.00 6.74 22 GLU C O 1
ATOM 1771 N N . ALA C 3 11 ? 21.355 15.160 25.345 1.00 7.07 23 ALA C N 1
ATOM 1772 C CA . ALA C 3 11 ? 20.406 15.782 24.428 1.00 7.10 23 ALA C CA 1
ATOM 1773 C C . ALA C 3 11 ? 20.884 15.658 23.001 1.00 7.05 23 ALA C C 1
ATOM 1774 O O . ALA C 3 11 ? 20.116 15.315 22.111 1.00 6.54 23 ALA C O 1
ATOM 1776 N N . PHE C 3 12 ? 22.157 15.984 22.768 1.00 6.49 24 PHE C N 1
ATOM 1777 C CA . PHE C 3 12 ? 22.724 15.880 21.433 1.00 6.39 24 PHE C CA 1
ATOM 1778 C C . PHE C 3 12 ? 22.561 14.442 20.898 1.00 6.32 24 PHE C C 1
ATOM 1779 O O . PHE C 3 12 ? 22.223 14.219 19.727 1.00 6.73 24 PHE C O 1
ATOM 1787 N N . GLU C 3 13 ? 22.827 13.472 21.763 1.00 7.90 25 GLU C N 1
ATOM 1788 C CA . GLU C 3 13 ? 22.714 12.063 21.394 1.00 8.68 25 GLU C CA 1
ATOM 1789 C C . GLU C 3 13 ? 21.275 11.737 20.964 1.00 8.53 25 GLU C C 1
ATOM 1790 O O . GLU C 3 13 ? 21.068 11.005 20.000 1.00 9.08 25 GLU C O 1
ATOM 1796 N N . LEU C 3 14 ? 20.287 12.285 21.660 1.00 8.80 26 LEU C N 1
ATOM 1797 C CA . LEU C 3 14 ? 18.883 12.058 21.282 1.00 10.08 26 LEU C CA 1
ATOM 1798 C C . LEU C 3 14 ? 18.601 12.690 19.939 1.00 10.08 26 LEU C C 1
ATOM 1799 O O . LEU C 3 14 ? 17.857 12.133 19.129 1.00 10.92 26 LEU C O 1
ATOM 1804 N N . PHE C 3 15 ? 19.214 13.847 19.679 1.00 10.11 27 PHE C N 1
ATOM 1805 C CA . PHE C 3 15 ? 19.043 14.537 18.403 1.00 10.41 27 PHE C CA 1
ATOM 1806 C C . PHE C 3 15 ? 19.844 13.882 17.258 1.00 11.49 27 PHE C C 1
ATOM 1807 O O . PHE C 3 15 ? 19.690 14.279 16.093 1.00 13.07 27 PHE C O 1
ATOM 1815 N N . ASP C 3 16 ? 20.718 12.938 17.603 1.00 11.31 28 ASP C N 1
ATOM 1816 C CA . ASP C 3 16 ? 21.572 12.231 16.650 1.00 11.81 28 ASP C CA 1
ATOM 1817 C C . ASP C 3 16 ? 21.005 10.803 16.522 1.00 12.16 28 ASP C C 1
ATOM 1818 O O . ASP C 3 16 ? 21.712 9.807 16.722 1.00 11.50 28 ASP C O 1
ATOM 1823 N N . SER C 3 17 ? 19.719 10.707 16.199 1.00 13.14 29 SER C N 1
ATOM 1824 C CA . SER C 3 17 ? 19.050 9.402 16.186 1.00 13.60 29 SER C CA 1
ATOM 1825 C C . SER C 3 17 ? 19.395 8.566 14.939 1.00 14.61 29 SER C C 1
ATOM 1826 O O . SER C 3 17 ? 19.004 7.404 14.839 1.00 14.61 29 SER C O 1
ATOM 1829 N N . GLU C 3 18 ? 20.129 9.158 13.998 1.00 15.80 30 GLU C N 1
ATOM 1830 C CA . GLU C 3 18 ? 20.797 8.384 12.948 1.00 17.18 30 GLU C CA 1
ATOM 1831 C C . GLU C 3 18 ? 22.211 7.882 13.321 1.00 17.05 30 GLU C C 1
ATOM 1832 O O . GLU C 3 18 ? 22.783 7.072 12.591 1.00 18.04 30 GLU C O 1
ATOM 1838 N N . ARG C 3 19 ? 22.761 8.344 14.444 1.00 16.74 31 ARG C N 1
ATOM 1839 C CA . ARG C 3 19 ? 24.035 7.841 14.982 1.00 16.67 31 ARG C CA 1
ATOM 1840 C C . ARG C 3 19 ? 25.242 8.142 14.099 1.00 16.43 31 ARG C C 1
ATOM 1841 O O . ARG C 3 19 ? 26.138 7.319 13.960 1.00 15.66 31 ARG C O 1
ATOM 1849 N N . THR C 3 20 ? 25.270 9.333 13.520 1.00 16.42 32 THR C N 1
ATOM 1850 C CA . THR C 3 20 ? 26.387 9.741 12.664 1.00 16.17 32 THR C CA 1
ATOM 1851 C C . THR C 3 20 ? 27.432 10.591 13.366 1.00 15.38 32 THR C C 1
ATOM 1852 O O . THR C 3 20 ? 28.526 10.786 12.843 1.00 15.56 32 THR C O 1
ATOM 1856 N N . GLY C 3 21 ? 27.087 11.131 14.529 1.00 13.45 33 GLY C N 1
ATOM 1857 C CA . GLY C 3 21 ? 27.959 12.015 15.274 1.00 12.56 33 GLY C CA 1
ATOM 1858 C C . GLY C 3 21 ? 27.782 13.485 14.920 1.00 10.87 33 GLY C C 1
ATOM 1859 O O . GLY C 3 21 ? 28.499 14.321 15.450 1.00 12.13 33 GLY C O 1
ATOM 1860 N N . PHE C 3 22 ? 26.813 13.808 14.062 1.00 9.13 34 PHE C N 1
ATOM 1861 C CA . PHE C 3 22 ? 26.547 15.211 13.692 1.00 8.60 34 PHE C CA 1
ATOM 1862 C C . PHE C 3 22 ? 25.126 15.414 13.186 1.00 8.23 34 PHE C C 1
ATOM 1863 O O . PHE C 3 22 ? 24.466 14.454 12.766 1.00 7.59 34 PHE C O 1
ATOM 1871 N N . ILE C 3 23 ? 24.661 16.664 13.223 1.00 7.22 35 ILE C N 1
ATOM 1872 C CA . ILE C 3 23 ? 23.311 17.030 12.816 1.00 7.13 35 ILE C CA 1
ATOM 1873 C C . ILE C 3 23 ? 23.368 17.877 11.583 1.00 7.36 35 ILE C C 1
ATOM 1874 O O . ILE C 3 23 ? 23.947 18.964 11.605 1.00 6.77 35 ILE C O 1
ATOM 1879 N N . THR C 3 24 ? 22.737 17.393 10.520 1.00 6.93 36 THR C N 1
ATOM 1880 C CA . THR C 3 24 ? 22.625 18.123 9.278 1.00 7.11 36 THR C CA 1
ATOM 1881 C C . THR C 3 24 ? 21.346 18.942 9.282 1.00 7.16 36 THR C C 1
ATOM 1882 O O . THR C 3 24 ? 20.502 18.759 10.151 1.00 6.75 36 THR C O 1
ATOM 1886 N N . LYS C 3 25 ? 21.185 19.824 8.294 1.00 8.82 37 LYS C N 1
ATOM 1887 C CA . LYS C 3 25 ? 19.938 20.573 8.140 1.00 9.57 37 LYS C CA 1
ATOM 1888 C C . LYS C 3 25 ? 18.765 19.618 7.984 1.00 10.12 37 LYS C C 1
ATOM 1889 O O . LYS C 3 25 ? 17.758 19.790 8.640 1.00 10.67 37 LYS C O 1
ATOM 1895 N N . GLU C 3 26 ? 18.928 18.635 7.102 1.00 9.94 38 GLU C N 1
ATOM 1896 C CA . GLU C 3 26 ? 17.985 17.534 6.906 1.00 10.98 38 GLU C CA 1
ATOM 1897 C C . GLU C 3 26 ? 17.621 16.852 8.242 1.00 9.76 38 GLU C C 1
ATOM 1898 O O . GLU C 3 26 ? 16.437 16.640 8.559 1.00 9.83 38 GLU C O 1
ATOM 1904 N N . GLY C 3 27 ? 18.631 16.514 9.025 1.00 8.87 39 GLY C N 1
ATOM 1905 C CA . GLY C 3 27 ? 18.404 15.874 10.309 1.00 8.19 39 GLY C CA 1
ATOM 1906 C C . GLY C 3 27 ? 17.713 16.781 11.307 1.00 7.22 39 GLY C C 1
ATOM 1907 O O . GLY C 3 27 ? 16.850 16.338 12.061 1.00 6.71 39 GLY C O 1
ATOM 1908 N N . LEU C 3 28 ? 18.068 18.068 11.306 1.00 6.40 40 LEU C N 1
ATOM 1909 C CA . LEU C 3 28 ? 17.461 18.994 12.265 1.00 6.44 40 LEU C CA 1
ATOM 1910 C C . LEU C 3 28 ? 15.974 19.172 11.974 1.00 6.98 40 LEU C C 1
ATOM 1911 O O . LEU C 3 28 ? 15.159 19.192 12.902 1.00 6.26 40 LEU C O 1
ATOM 1916 N N . GLN C 3 29 ? 15.620 19.216 10.689 1.00 7.34 41 GLN C N 1
ATOM 1917 C CA . GLN C 3 29 ? 14.211 19.255 10.292 1.00 8.08 41 GLN C CA 1
ATOM 1918 C C . GLN C 3 29 ? 13.452 18.074 10.882 1.00 7.80 41 GLN C C 1
ATOM 1919 O O . GLN C 3 29 ? 12.355 18.240 11.402 1.00 8.59 41 GLN C O 1
ATOM 1925 N N . THR C 3 30 ? 14.035 16.883 10.798 1.00 7.31 42 THR C N 1
ATOM 1926 C CA . THR C 3 30 ? 13.403 15.683 11.346 1.00 6.71 42 THR C CA 1
ATOM 1927 C C . THR C 3 30 ? 13.287 15.740 12.857 1.00 6.86 42 THR C C 1
ATOM 1928 O O . THR C 3 30 ? 12.257 15.393 13.417 1.00 6.91 42 THR C O 1
ATOM 1932 N N . VAL C 3 31 ? 14.343 16.225 13.520 1.00 6.56 43 VAL C N 1
ATOM 1933 C CA . VAL C 3 31 ? 14.326 16.382 14.966 1.00 7.26 43 VAL C CA 1
ATOM 1934 C C . VAL C 3 31 ? 13.204 17.327 15.432 1.00 7.50 43 VAL C C 1
ATOM 1935 O O . VAL C 3 31 ? 12.461 17.030 16.389 1.00 7.03 43 VAL C O 1
ATOM 1939 N N . LEU C 3 32 ? 13.064 18.464 14.760 1.00 7.40 44 LEU C N 1
ATOM 1940 C CA . LEU C 3 32 ? 12.020 19.414 15.119 1.00 8.40 44 LEU C CA 1
ATOM 1941 C C . LEU C 3 32 ? 10.629 18.789 14.960 1.00 7.66 44 LEU C C 1
ATOM 1942 O O . LEU C 3 32 ? 9.753 18.983 15.806 1.00 8.34 44 LEU C O 1
ATOM 1947 N N . LYS C 3 33 ? 10.445 17.992 13.920 1.00 7.52 45 LYS C N 1
ATOM 1948 C CA . LYS C 3 33 ? 9.159 17.300 13.716 1.00 7.94 45 LYS C CA 1
ATOM 1949 C C . LYS C 3 33 ? 8.922 16.268 14.804 1.00 8.13 45 LYS C C 1
ATOM 1950 O O . LYS C 3 33 ? 7.807 16.146 15.315 1.00 8.89 45 LYS C O 1
ATOM 1956 N N . GLN C 3 34 ? 9.974 15.530 15.164 1.00 8.18 46 GLN C N 1
ATOM 1957 C CA . GLN C 3 34 ? 9.864 14.491 16.192 1.00 7.35 46 GLN C CA 1
ATOM 1958 C C . GLN C 3 34 ? 9.353 15.098 17.488 1.00 7.63 46 GLN C C 1
ATOM 1959 O O . GLN C 3 34 ? 8.410 14.586 18.110 1.00 7.30 46 GLN C O 1
ATOM 1965 N N . PHE C 3 35 ? 9.956 16.214 17.900 1.00 7.93 47 PHE C N 1
ATOM 1966 C CA . PHE C 3 35 ? 9.663 16.791 19.212 1.00 8.92 47 PHE C CA 1
ATOM 1967 C C . PHE C 3 35 ? 8.532 17.851 19.172 1.00 10.17 47 PHE C C 1
ATOM 1968 O O . PHE C 3 35 ? 8.161 18.411 20.199 1.00 10.70 47 PHE C O 1
ATOM 1976 N N . GLY C 3 36 ? 7.986 18.115 17.993 1.00 11.08 48 GLY C N 1
ATOM 1977 C CA . GLY C 3 36 ? 6.876 19.048 17.853 1.00 11.75 48 GLY C CA 1
ATOM 1978 C C . GLY C 3 36 ? 7.210 20.507 18.124 1.00 12.52 48 GLY C C 1
ATOM 1979 O O . GLY C 3 36 ? 6.368 21.230 18.644 1.00 13.47 48 GLY C O 1
ATOM 1980 N N . VAL C 3 37 ? 8.420 20.932 17.764 1.00 12.51 49 VAL C N 1
ATOM 1981 C CA . VAL C 3 37 ? 8.831 22.332 17.837 1.00 13.59 49 VAL C CA 1
ATOM 1982 C C . VAL C 3 37 ? 8.720 22.933 16.457 1.00 14.15 49 VAL C C 1
ATOM 1983 O O . VAL C 3 37 ? 9.344 22.451 15.503 1.00 13.63 49 VAL C O 1
ATOM 1987 N N . ARG C 3 38 ? 7.913 23.987 16.364 1.00 15.37 50 ARG C N 1
ATOM 1988 C CA . ARG C 3 38 ? 7.674 24.675 15.105 1.00 16.11 50 ARG C CA 1
ATOM 1989 C C . ARG C 3 38 ? 8.578 25.877 14.958 1.00 15.70 50 ARG C C 1
ATOM 1990 O O . ARG C 3 38 ? 8.688 26.700 15.862 1.00 15.68 50 ARG C O 1
ATOM 1998 N N . VAL C 3 39 ? 9.243 25.952 13.811 1.00 15.56 51 VAL C N 1
ATOM 1999 C CA . VAL C 3 39 ? 10.155 27.043 13.505 1.00 15.92 51 VAL C CA 1
ATOM 2000 C C . VAL C 3 39 ? 9.896 27.499 12.072 1.00 16.05 51 VAL C C 1
ATOM 2001 O O . VAL C 3 39 ? 9.850 26.673 11.169 1.00 15.99 51 VAL C O 1
ATOM 2008 N N . GLU C 3 40 ? 9.719 28.806 11.869 1.00 16.41 52 GLU C N 1
ATOM 2009 C CA . GLU C 3 40 ? 9.526 29.347 10.518 1.00 16.30 52 GLU C CA 1
ATOM 2010 C C . GLU C 3 40 ? 10.853 29.240 9.759 1.00 16.02 52 GLU C C 1
ATOM 2011 O O . GLU C 3 40 ? 11.909 29.113 10.385 1.00 15.97 52 GLU C O 1
ATOM 2022 N N . PRO C 3 41 ? 10.819 29.285 8.428 1.00 15.48 53 PRO C N 1
ATOM 2023 C CA . PRO C 3 41 ? 12.045 29.131 7.625 1.00 14.84 53 PRO C CA 1
ATOM 2024 C C . PRO C 3 41 ? 13.224 30.007 8.053 1.00 14.00 53 PRO C C 1
ATOM 2025 O O . PRO C 3 41 ? 14.323 29.473 8.178 1.00 13.61 53 PRO C O 1
ATOM 2029 N N . ALA C 3 42 ? 13.010 31.310 8.255 1.00 13.44 54 ALA C N 1
ATOM 2030 C CA . ALA C 3 42 ? 14.100 32.215 8.634 1.00 13.00 54 ALA C CA 1
ATOM 2031 C C . ALA C 3 42 ? 14.688 31.841 9.983 1.00 12.40 54 ALA C C 1
ATOM 2032 O O . ALA C 3 42 ? 15.894 31.857 10.151 1.00 12.56 54 ALA C O 1
ATOM 2034 N N . ALA C 3 43 ? 13.823 31.537 10.944 1.00 12.12 55 ALA C N 1
ATOM 2035 C CA . ALA C 3 43 ? 14.278 31.114 12.260 1.00 11.60 55 ALA C CA 1
ATOM 2036 C C . ALA C 3 43 ? 15.002 29.764 12.206 1.00 11.17 55 ALA C C 1
ATOM 2037 O O . ALA C 3 43 ? 15.913 29.557 12.979 1.00 11.23 55 ALA C O 1
ATOM 2039 N N . PHE C 3 44 ? 14.621 28.867 11.293 1.00 10.57 56 PHE C N 1
ATOM 2040 C CA . PHE C 3 44 ? 15.318 27.584 11.141 1.00 10.46 56 PHE C CA 1
ATOM 2041 C C . PHE C 3 44 ? 16.739 27.779 10.652 1.00 10.02 56 PHE C C 1
ATOM 2042 O O . PHE C 3 44 ? 17.680 27.223 11.207 1.00 9.16 56 PHE C O 1
ATOM 2050 N N . ASN C 3 45 ? 16.913 28.558 9.592 1.00 9.63 57 ASN C N 1
ATOM 2051 C CA . ASN C 3 45 ? 18.253 28.810 9.090 1.00 10.15 57 ASN C CA 1
ATOM 2052 C C . ASN C 3 45 ? 19.104 29.488 10.144 1.00 10.17 57 ASN C C 1
ATOM 2053 O O . ASN C 3 45 ? 20.277 29.149 10.298 1.00 9.88 57 ASN C O 1
ATOM 2058 N N . GLU C 3 46 ? 18.501 30.411 10.895 1.00 10.35 58 GLU C N 1
ATOM 2059 C CA . GLU C 3 46 ? 19.203 31.118 11.977 1.00 10.39 58 GLU C CA 1
ATOM 2060 C C . GLU C 3 46 ? 19.663 30.135 13.051 1.00 9.62 58 GLU C C 1
ATOM 2061 O O . GLU C 3 46 ? 20.806 30.181 13.486 1.00 8.95 58 GLU C O 1
ATOM 2067 N N . MET C 3 47 ? 18.781 29.229 13.459 1.00 9.14 59 MET C N 1
ATOM 2068 C CA . MET C 3 47 ? 19.121 28.307 14.546 1.00 8.35 59 MET C CA 1
ATOM 2069 C C . MET C 3 47 ? 20.189 27.317 14.075 1.00 8.46 59 MET C C 1
ATOM 2070 O O . MET C 3 47 ? 21.090 26.970 14.834 1.00 6.61 59 MET C O 1
ATOM 2075 N N . PHE C 3 48 ? 20.113 26.888 12.814 1.00 8.41 60 PHE C N 1
ATOM 2076 C CA . PHE C 3 48 ? 21.090 25.933 12.306 1.00 8.99 60 PHE C CA 1
ATOM 2077 C C . PHE C 3 48 ? 22.476 26.585 12.245 1.00 9.72 60 PHE C C 1
ATOM 2078 O O . PHE C 3 48 ? 23.473 26.005 12.675 1.00 9.91 60 PHE C O 1
ATOM 2086 N N . ASN C 3 49 ? 22.505 27.799 11.727 1.00 10.39 61 ASN C N 1
ATOM 2087 C CA . ASN C 3 49 ? 23.737 28.537 11.557 1.00 11.53 61 ASN C CA 1
ATOM 2088 C C . ASN C 3 49 ? 24.325 28.921 12.909 1.00 10.49 61 ASN C C 1
ATOM 2089 O O . ASN C 3 49 ? 25.529 28.973 13.037 1.00 12.05 61 ASN C O 1
ATOM 2094 N N . GLU C 3 50 ? 23.483 29.175 13.915 1.00 10.59 62 GLU C N 1
ATOM 2095 C CA . GLU C 3 50 ? 23.971 29.476 15.277 1.00 10.57 62 GLU C CA 1
ATOM 2096 C C . GLU C 3 50 ? 24.782 28.288 15.794 1.00 9.67 62 GLU C C 1
ATOM 2097 O O . GLU C 3 50 ? 25.837 28.455 16.432 1.00 9.45 62 GLU C O 1
ATOM 2108 N N . ALA C 3 51 ? 24.267 27.087 15.532 1.00 7.74 63 ALA C N 1
ATOM 2109 C CA . ALA C 3 51 ? 24.854 25.858 16.074 1.00 7.37 63 ALA C CA 1
ATOM 2110 C C . ALA C 3 51 ? 26.061 25.422 15.257 1.00 7.28 63 ALA C C 1
ATOM 2111 O O . ALA C 3 51 ? 27.058 24.977 15.814 1.00 9.03 63 ALA C O 1
ATOM 2113 N N . ASP C 3 52 ? 25.970 25.578 13.942 1.00 7.21 64 ASP C N 1
ATOM 2114 C CA . ASP C 3 52 ? 27.020 25.173 13.016 1.00 7.07 64 ASP C CA 1
ATOM 2115 C C . ASP C 3 52 ? 28.049 26.296 12.858 1.00 6.99 64 ASP C C 1
ATOM 2116 O O . ASP C 3 52 ? 28.110 26.968 11.826 1.00 7.43 64 ASP C O 1
ATOM 2121 N N . ALA C 3 53 ? 28.866 26.481 13.881 1.00 7.33 65 ALA C N 1
ATOM 2122 C CA . ALA C 3 53 ? 29.820 27.594 13.918 1.00 7.38 65 ALA C CA 1
ATOM 2123 C C . ALA C 3 53 ? 30.832 27.520 12.795 1.00 6.60 65 ALA C C 1
ATOM 2124 O O . ALA C 3 53 ? 31.248 28.545 12.288 1.00 7.01 65 ALA C O 1
ATOM 2126 N N . THR C 3 54 ? 31.238 26.318 12.395 1.00 5.88 66 THR C N 1
ATOM 2127 C CA . THR C 3 54 ? 32.219 26.179 11.318 1.00 6.52 66 THR C CA 1
ATOM 2128 C C . THR C 3 54 ? 31.613 26.389 9.944 1.00 7.33 66 THR C C 1
ATOM 2129 O O . THR C 3 54 ? 32.350 26.504 8.965 1.00 7.45 66 THR C O 1
ATOM 2133 N N . GLY C 3 55 ? 30.286 26.404 9.861 1.00 8.09 67 GLY C N 1
ATOM 2134 C CA . GLY C 3 55 ? 29.597 26.725 8.615 1.00 8.76 67 GLY C CA 1
ATOM 2135 C C . GLY C 3 55 ? 29.720 25.657 7.544 1.00 8.88 67 GLY C C 1
ATOM 2136 O O . GLY C 3 55 ? 29.595 25.946 6.357 1.00 10.79 67 GLY C O 1
ATOM 2137 N N . ASN C 3 56 ? 29.945 24.412 7.955 1.00 7.93 68 ASN C N 1
ATOM 2138 C CA . ASN C 3 56 ? 30.198 23.325 7.008 1.00 7.51 68 ASN C CA 1
ATOM 2139 C C . ASN C 3 56 ? 28.968 22.435 6.720 1.00 6.99 68 ASN C C 1
ATOM 2140 O O . ASN C 3 56 ? 29.050 21.439 5.982 1.00 7.83 68 ASN C O 1
ATOM 2145 N N . GLY C 3 57 ? 27.823 22.795 7.296 1.00 6.55 69 GLY C N 1
ATOM 2146 C CA . GLY C 3 57 ? 26.573 22.060 7.116 1.00 6.26 69 GLY C CA 1
ATOM 2147 C C . GLY C 3 57 ? 26.317 20.892 8.074 1.00 6.08 69 GLY C C 1
ATOM 2148 O O . GLY C 3 57 ? 25.332 20.139 7.915 1.00 5.82 69 GLY C O 1
ATOM 2149 N N . LYS C 3 58 ? 27.190 20.745 9.061 1.00 4.81 70 LYS C N 1
ATOM 2150 C CA . LYS C 3 58 ? 27.131 19.643 10.026 1.00 4.62 70 LYS C CA 1
ATOM 2151 C C . LYS C 3 58 ? 27.426 20.156 11.441 1.00 4.94 70 LYS C C 1
ATOM 2152 O O . LYS C 3 58 ? 28.487 20.705 11.674 1.00 4.14 70 LYS C O 1
ATOM 2158 N N . ILE C 3 59 ? 26.497 19.987 12.379 1.00 4.89 71 ILE C N 1
ATOM 2159 C CA . ILE C 3 59 ? 26.667 20.411 13.762 1.00 5.21 71 ILE C CA 1
ATOM 2160 C C . ILE C 3 59 ? 27.312 19.259 14.536 1.00 5.26 71 ILE C C 1
ATOM 2161 O O . ILE C 3 59 ? 26.681 18.224 14.736 1.00 6.06 71 ILE C O 1
ATOM 2166 N N . GLN C 3 60 ? 28.564 19.433 14.943 1.00 5.42 72 GLN C N 1
ATOM 2167 C CA . GLN C 3 60 ? 29.257 18.464 15.798 1.00 5.06 72 GLN C CA 1
ATOM 2168 C C . GLN C 3 60 ? 28.855 18.711 17.248 1.00 5.71 72 GLN C C 1
ATOM 2169 O O . GLN C 3 60 ? 28.446 19.813 17.595 1.00 4.62 72 GLN C O 1
ATOM 2175 N N . PHE C 3 61 ? 29.025 17.720 18.118 1.00 4.20 73 PHE C N 1
ATOM 2176 C CA . PHE C 3 61 ? 28.760 17.958 19.525 1.00 5.62 73 PHE C CA 1
ATOM 2177 C C . PHE C 3 61 ? 29.497 19.191 20.091 1.00 5.51 73 PHE C C 1
ATOM 2178 O O . PHE C 3 61 ? 28.873 20.011 20.738 1.00 4.81 73 PHE C O 1
ATOM 2186 N N . PRO C 3 62 ? 30.816 19.338 19.912 1.00 6.16 74 PRO C N 1
ATOM 2187 C CA . PRO C 3 62 ? 31.472 20.535 20.475 1.00 6.40 74 PRO C CA 1
ATOM 2188 C C . PRO C 3 62 ? 30.856 21.872 20.039 1.00 5.20 74 PRO C C 1
ATOM 2189 O O . PRO C 3 62 ? 30.880 22.813 20.829 1.00 5.87 74 PRO C O 1
ATOM 2193 N N . GLU C 3 63 ? 30.337 21.939 18.813 1.00 5.34 75 GLU C N 1
ATOM 2194 C CA . GLU C 3 63 ? 29.651 23.130 18.303 1.00 4.50 75 GLU C CA 1
ATOM 2195 C C . GLU C 3 63 ? 28.335 23.372 19.049 1.00 4.79 75 GLU C C 1
ATOM 2196 O O . GLU C 3 63 ? 28.047 24.481 19.468 1.00 5.62 75 GLU C O 1
ATOM 2202 N N . PHE C 3 64 ? 27.535 22.317 19.187 1.00 5.17 76 PHE C N 1
ATOM 2203 C CA . PHE C 3 64 ? 26.285 22.354 19.943 1.00 5.44 76 PHE C CA 1
ATOM 2204 C C . PHE C 3 64 ? 26.580 22.759 21.391 1.00 5.77 76 PHE C C 1
ATOM 2205 O O . PHE C 3 64 ? 25.913 23.624 21.944 1.00 5.95 76 PHE C O 1
ATOM 2213 N N . LEU C 3 65 ? 27.588 22.119 21.993 1.00 6.43 77 LEU C N 1
ATOM 2214 C CA . LEU C 3 65 ? 27.975 22.385 23.380 1.00 7.37 77 LEU C CA 1
ATOM 2215 C C . LEU C 3 65 ? 28.345 23.834 23.601 1.00 7.01 77 LEU C C 1
ATOM 2216 O O . LEU C 3 65 ? 27.889 24.463 24.581 1.00 6.92 77 LEU C O 1
ATOM 2221 N N . SER C 3 66 ? 29.190 24.371 22.724 1.00 7.41 78 SER C N 1
ATOM 2222 C CA . SER C 3 66 ? 29.589 25.768 22.828 1.00 8.20 78 SER C CA 1
ATOM 2223 C C . SER C 3 66 ? 28.360 26.706 22.797 1.00 7.84 78 SER C C 1
ATOM 2224 O O . SER C 3 66 ? 28.264 27.664 23.596 1.00 6.53 78 SER C O 1
ATOM 2227 N N . MET C 3 67 ? 27.428 26.417 21.897 1.00 6.90 79 MET C N 1
ATOM 2228 C CA . MET C 3 67 ? 26.245 27.257 21.713 1.00 6.83 79 MET C CA 1
ATOM 2229 C C . MET C 3 67 ? 25.322 27.199 22.924 1.00 7.67 79 MET C C 1
ATOM 2230 O O . MET C 3 67 ? 24.905 28.256 23.450 1.00 8.74 79 MET C O 1
ATOM 2235 N N . MET C 3 68 ? 25.030 25.983 23.386 1.00 7.36 80 MET C N 1
ATOM 2236 C CA . MET C 3 68 ? 24.130 25.792 24.516 1.00 8.31 80 MET C CA 1
ATOM 2237 C C . MET C 3 68 ? 24.750 26.399 25.779 1.00 8.69 80 MET C C 1
ATOM 2238 O O . MET C 3 68 ? 24.059 27.058 26.552 1.00 7.76 80 MET C O 1
ATOM 2243 N N . GLY C 3 69 ? 26.047 26.156 25.973 1.00 9.57 81 GLY C N 1
ATOM 2244 C CA . GLY C 3 69 ? 26.809 26.761 27.066 1.00 11.08 81 GLY C CA 1
ATOM 2245 C C . GLY C 3 69 ? 26.762 28.275 27.111 1.00 12.00 81 GLY C C 1
ATOM 2246 O O . GLY C 3 69 ? 26.599 28.861 28.189 1.00 12.36 81 GLY C O 1
ATOM 2247 N N . ARG C 3 70 ? 26.881 28.914 25.948 1.00 12.88 82 ARG C N 1
ATOM 2248 C CA . ARG C 3 70 ? 26.844 30.371 25.852 1.00 13.77 82 ARG C CA 1
ATOM 2249 C C . ARG C 3 70 ? 25.514 30.891 26.409 1.00 13.53 82 ARG C C 1
ATOM 2250 O O . ARG C 3 70 ? 25.493 31.825 27.204 1.00 13.04 82 ARG C O 1
ATOM 2258 N N . ARG C 3 71 ? 24.416 30.241 26.047 1.00 12.66 83 ARG C N 1
ATOM 2259 C CA . ARG C 3 71 ? 23.097 30.719 26.427 1.00 12.98 83 ARG C CA 1
ATOM 2260 C C . ARG C 3 71 ? 22.661 30.234 27.809 1.00 12.08 83 ARG C C 1
ATOM 2261 O O . ARG C 3 71 ? 21.836 30.886 28.446 1.00 11.75 83 ARG C O 1
ATOM 2269 N N . MET C 3 72 ? 23.204 29.105 28.280 1.00 10.79 84 MET C N 1
ATOM 2270 C CA . MET C 3 72 ? 22.685 28.440 29.479 1.00 11.57 84 MET C CA 1
ATOM 2271 C C . MET C 3 72 ? 23.696 28.229 30.617 1.00 12.35 84 MET C C 1
ATOM 2272 O O . MET C 3 72 ? 23.384 27.552 31.608 1.00 11.95 84 MET C O 1
ATOM 2277 N N . LYS C 3 73 ? 24.888 28.802 30.492 1.00 13.40 85 LYS C N 1
ATOM 2278 C CA . LYS C 3 73 ? 25.987 28.453 31.408 1.00 14.67 85 LYS C CA 1
ATOM 2279 C C . LYS C 3 73 ? 25.731 28.861 32.853 1.00 14.68 85 LYS C C 1
ATOM 2280 O O . LYS C 3 73 ? 26.232 28.209 33.767 1.00 15.10 85 LYS C O 1
ATOM 2289 N N . GLN C 3 74 ? 24.972 29.931 33.057 1.00 14.46 86 GLN C N 1
ATOM 2290 C CA . GLN C 3 74 ? 24.668 30.394 34.410 1.00 14.68 86 GLN C CA 1
ATOM 2291 C C . GLN C 3 74 ? 23.445 29.738 35.037 1.00 15.26 86 GLN C C 1
ATOM 2292 O O . GLN C 3 74 ? 23.166 29.959 36.210 1.00 13.13 86 GLN C O 1
ATOM 2298 N N . THR C 3 75 ? 22.729 28.901 34.283 1.00 15.84 87 THR C N 1
ATOM 2299 C CA . THR C 3 75 ? 21.676 28.109 34.912 1.00 17.56 87 THR C CA 1
ATOM 2300 C C . THR C 3 75 ? 22.298 27.046 35.805 1.00 18.64 87 THR C C 1
ATOM 2301 O O . THR C 3 75 ? 23.485 26.720 35.674 1.00 18.80 87 THR C O 1
ATOM 2305 N N . THR C 3 76 ? 21.481 26.494 36.696 1.00 19.83 88 THR C N 1
ATOM 2306 C CA . THR C 3 76 ? 21.890 25.388 37.546 1.00 20.58 88 THR C CA 1
ATOM 2307 C C . THR C 3 76 ? 20.910 24.231 37.403 1.00 21.64 88 THR C C 1
ATOM 2308 O O . THR C 3 76 ? 19.892 24.332 36.704 1.00 21.83 88 THR C O 1
ATOM 2312 N N . SER C 3 77 ? 21.217 23.136 38.081 1.00 22.58 89 SER C N 1
ATOM 2313 C CA . SER C 3 77 ? 20.296 21.997 38.161 1.00 23.53 89 SER C CA 1
ATOM 2314 C C . SER C 3 77 ? 19.011 22.391 38.894 1.00 23.65 89 SER C C 1
ATOM 2315 O O . SER C 3 77 ? 18.949 23.430 39.581 1.00 22.53 89 SER C O 1
ATOM 2318 N N . GLU C 3 78 ? 17.980 21.562 38.732 1.00 23.74 90 GLU C N 1
ATOM 2319 C CA . GLU C 3 78 ? 16.689 21.837 39.354 1.00 24.24 90 GLU C CA 1
ATOM 2320 C C . GLU C 3 78 ? 16.813 21.856 40.867 1.00 24.44 90 GLU C C 1
ATOM 2321 O O . GLU C 3 78 ? 16.195 22.690 41.526 1.00 24.63 90 GLU C O 1
ATOM 2327 N N . ASP C 3 79 ? 17.610 20.932 41.400 1.00 24.30 91 ASP C N 1
ATOM 2328 C CA . ASP C 3 79 ? 17.804 20.794 42.846 1.00 24.71 91 ASP C CA 1
ATOM 2329 C C . ASP C 3 79 ? 18.512 21.997 43.450 1.00 24.32 91 ASP C C 1
ATOM 2330 O O . ASP C 3 79 ? 18.224 22.386 44.575 1.00 24.17 91 ASP C O 1
ATOM 2335 N N . ILE C 3 80 ? 19.463 22.568 42.723 1.00 24.01 92 ILE C N 1
ATOM 2336 C CA . ILE C 3 80 ? 20.197 23.709 43.254 1.00 23.61 92 ILE C CA 1
ATOM 2337 C C . ILE C 3 80 ? 19.296 24.936 43.294 1.00 23.21 92 ILE C C 1
ATOM 2338 O O . ILE C 3 80 ? 19.358 25.713 44.248 1.00 22.75 92 ILE C O 1
ATOM 2343 N N . LEU C 3 81 ? 18.457 25.099 42.274 1.00 22.61 93 LEU C N 1
ATOM 2344 C CA . LEU C 3 81 ? 17.506 26.207 42.224 1.00 22.91 93 LEU C CA 1
ATOM 2345 C C . LEU C 3 81 ? 16.426 26.050 43.298 1.00 23.16 93 LEU C C 1
ATOM 2346 O O . LEU C 3 81 ? 16.029 27.028 43.942 1.00 22.58 93 LEU C O 1
ATOM 2351 N N . ARG C 3 82 ? 15.971 24.815 43.506 1.00 23.35 94 ARG C N 1
ATOM 2352 C CA . ARG C 3 82 ? 14.979 24.514 44.537 1.00 24.03 94 ARG C CA 1
ATOM 2353 C C . ARG C 3 82 ? 15.488 24.887 45.924 1.00 23.97 94 ARG C C 1
ATOM 2354 O O . ARG C 3 82 ? 14.804 25.578 46.678 1.00 24.10 94 ARG C O 1
ATOM 2362 N N . GLN C 3 83 ? 16.690 24.413 46.239 1.00 24.08 95 GLN C N 1
ATOM 2363 C CA . GLN C 3 83 ? 17.396 24.739 47.479 1.00 24.08 95 GLN C CA 1
ATOM 2364 C C . GLN C 3 83 ? 17.606 26.242 47.673 1.00 23.49 95 GLN C C 1
ATOM 2365 O O . GLN C 3 83 ? 17.605 26.720 48.811 1.00 23.63 95 GLN C O 1
ATOM 2376 N N . ALA C 3 84 ? 17.840 26.964 46.581 1.00 22.67 96 ALA C N 1
ATOM 2377 C CA . ALA C 3 84 ? 18.081 28.404 46.637 1.00 22.33 96 ALA C CA 1
ATOM 2378 C C . ALA C 3 84 ? 16.803 29.121 47.055 1.00 22.02 96 ALA C C 1
ATOM 2379 O O . ALA C 3 84 ? 16.838 30.060 47.843 1.00 21.12 96 ALA C O 1
ATOM 2381 N N . PHE C 3 85 ? 15.669 28.656 46.536 1.00 22.00 97 PHE C N 1
ATOM 2382 C CA . PHE C 3 85 ? 14.367 29.155 46.982 1.00 22.06 97 PHE C CA 1
ATOM 2383 C C . PHE C 3 85 ? 14.104 28.758 48.441 1.00 22.48 97 PHE C C 1
ATOM 2384 O O . PHE C 3 85 ? 13.487 29.520 49.182 1.00 22.75 97 PHE C O 1
ATOM 2392 N N . ARG C 3 86 ? 14.601 27.587 48.853 1.00 22.81 98 ARG C N 1
ATOM 2393 C CA . ARG C 3 86 ? 14.389 27.068 50.214 1.00 22.84 98 ARG C CA 1
ATOM 2394 C C . ARG C 3 86 ? 15.042 27.927 51.281 1.00 22.59 98 ARG C C 1
ATOM 2395 O O . ARG C 3 86 ? 14.628 27.911 52.452 1.00 22.59 98 ARG C O 1
ATOM 2397 N N . THR C 3 87 ? 16.068 28.670 50.889 1.00 22.57 99 THR C N 1
ATOM 2398 C CA . THR C 3 87 ? 16.672 29.650 51.776 1.00 22.11 99 THR C CA 1
ATOM 2399 C C . THR C 3 87 ? 15.628 30.662 52.230 1.00 22.71 99 THR C C 1
ATOM 2400 O O . THR C 3 87 ? 15.612 31.061 53.388 1.00 22.58 99 THR C O 1
ATOM 2404 N N . PHE C 3 88 ? 14.753 31.051 51.304 0.70 23.48 100 PHE C N 1
ATOM 2405 C CA . PHE C 3 88 ? 13.696 32.029 51.542 0.70 24.45 100 PHE C CA 1
ATOM 2406 C C . PHE C 3 88 ? 12.333 31.400 51.844 1.00 25.50 100 PHE C C 1
ATOM 2407 O O . PHE C 3 88 ? 11.329 32.103 51.960 1.00 26.06 100 PHE C O 1
ATOM 2415 N N . ASP C 3 89 ? 12.318 30.080 51.989 1.00 26.46 101 ASP C N 1
ATOM 2416 C CA . ASP C 3 89 ? 11.142 29.338 52.410 1.00 27.38 101 ASP C CA 1
ATOM 2417 C C . ASP C 3 89 ? 11.643 28.088 53.145 1.00 28.29 101 ASP C C 1
ATOM 2418 O O . ASP C 3 89 ? 11.633 26.984 52.587 1.00 28.25 101 ASP C O 1
ATOM 2423 N N . PRO C 3 90 ? 12.113 28.278 54.384 1.00 29.49 102 PRO C N 1
ATOM 2424 C CA . PRO C 3 90 ? 12.735 27.194 55.165 1.00 30.43 102 PRO C CA 1
ATOM 2425 C C . PRO C 3 90 ? 11.800 26.019 55.475 1.00 31.32 102 PRO C C 1
ATOM 2426 O O . PRO C 3 90 ? 12.269 24.880 55.521 1.00 31.36 102 PRO C O 1
ATOM 2430 N N . GLU C 3 91 ? 10.516 26.292 55.698 1.00 32.34 103 GLU C N 1
ATOM 2431 C CA . GLU C 3 91 ? 9.514 25.227 55.740 1.00 33.25 103 GLU C CA 1
ATOM 2432 C C . GLU C 3 91 ? 9.181 24.858 54.295 1.00 33.60 103 GLU C C 1
ATOM 2433 O O . GLU C 3 91 ? 9.591 25.555 53.366 1.00 33.75 103 GLU C O 1
ATOM 2439 N N . GLY C 3 92 ? 8.445 23.772 54.090 1.00 34.04 104 GLY C N 1
ATOM 2440 C CA . GLY C 3 92 ? 8.174 23.299 52.736 1.00 34.14 104 GLY C CA 1
ATOM 2441 C C . GLY C 3 92 ? 6.939 23.906 52.084 1.00 34.26 104 GLY C C 1
ATOM 2442 O O . GLY C 3 92 ? 6.245 23.225 51.326 1.00 34.43 104 GLY C O 1
ATOM 2443 N N . THR C 3 93 ? 6.679 25.187 52.348 1.00 34.39 105 THR C N 1
ATOM 2444 C CA . THR C 3 93 ? 5.422 25.825 51.950 1.00 34.37 105 THR C CA 1
ATOM 2445 C C . THR C 3 93 ? 5.262 25.897 50.435 1.00 34.37 105 THR C C 1
ATOM 2446 O O . THR C 3 93 ? 4.141 25.824 49.921 1.00 34.16 105 THR C O 1
ATOM 2450 N N . GLY C 3 94 ? 6.386 26.017 49.730 1.00 34.14 106 GLY C N 1
ATOM 2451 C CA . GLY C 3 94 ? 6.379 26.320 48.313 1.00 33.95 106 GLY C CA 1
ATOM 2452 C C . GLY C 3 94 ? 6.026 27.770 48.027 1.00 33.88 106 GLY C C 1
ATOM 2453 O O . GLY C 3 94 ? 5.885 28.139 46.867 1.00 34.03 106 GLY C O 1
ATOM 2454 N N . TYR C 3 95 ? 5.889 28.590 49.070 1.00 33.85 107 TYR C N 1
ATOM 2455 C CA . TYR C 3 95 ? 5.541 30.003 48.913 1.00 33.93 107 TYR C CA 1
ATOM 2456 C C . TYR C 3 95 ? 6.535 30.899 49.658 1.00 33.51 107 TYR C C 1
ATOM 2457 O O . TYR C 3 95 ? 7.022 30.546 50.734 1.00 33.49 107 TYR C O 1
ATOM 2466 N N . ILE C 3 96 ? 6.838 32.050 49.056 1.00 33.15 108 ILE C N 1
ATOM 2467 C CA . ILE C 3 96 ? 7.705 33.066 49.646 1.00 32.63 108 ILE C CA 1
ATOM 2468 C C . ILE C 3 96 ? 6.954 34.401 49.568 1.00 32.62 108 ILE C C 1
ATOM 2469 O O . ILE C 3 96 ? 6.422 34.748 48.519 1.00 32.29 108 ILE C O 1
ATOM 2474 N N . PRO C 3 97 ? 6.887 35.154 50.666 1.00 32.48 109 PRO C N 1
ATOM 2475 C CA . PRO C 3 97 ? 6.264 36.489 50.634 1.00 32.54 109 PRO C CA 1
ATOM 2476 C C . PRO C 3 97 ? 6.990 37.435 49.666 1.00 32.71 109 PRO C C 1
ATOM 2477 O O . PRO C 3 97 ? 8.269 37.574 49.800 1.00 32.83 109 PRO C O 1
ATOM 2481 N N . LYS C 3 98 ? 6.219 38.058 48.744 1.00 32.73 110 LYS C N 1
ATOM 2482 C CA . LYS C 3 98 ? 6.802 38.814 47.618 1.00 33.03 110 LYS C CA 1
ATOM 2483 C C . LYS C 3 98 ? 7.655 40.017 48.090 1.00 33.23 110 LYS C C 1
ATOM 2484 O O . LYS C 3 98 ? 8.570 40.431 47.385 1.00 33.69 110 LYS C O 1
ATOM 2490 N N . ALA C 3 99 ? 7.345 40.577 49.262 1.00 33.64 111 ALA C N 1
ATOM 2491 C CA . ALA C 3 99 ? 8.133 41.692 49.826 1.00 33.59 111 ALA C CA 1
ATOM 2492 C C . ALA C 3 99 ? 9.520 41.249 50.362 1.00 33.66 111 ALA C C 1
ATOM 2493 O O . ALA C 3 99 ? 10.493 42.022 50.362 1.00 33.88 111 ALA C O 1
ATOM 2495 N N . ALA C 3 100 ? 9.588 39.987 50.789 1.00 33.77 112 ALA C N 1
ATOM 2496 C CA . ALA C 3 100 ? 10.825 39.345 51.261 1.00 33.10 112 ALA C CA 1
ATOM 2497 C C . ALA C 3 100 ? 11.817 38.963 50.150 1.00 32.75 112 ALA C C 1
ATOM 2498 O O . ALA C 3 100 ? 13.021 39.230 50.284 1.00 32.25 112 ALA C O 1
ATOM 2500 N N . LEU C 3 101 ? 11.338 38.305 49.087 1.00 32.00 113 LEU C N 1
ATOM 2501 C CA . LEU C 3 101 ? 12.197 37.959 47.951 1.00 31.78 113 LEU C CA 1
ATOM 2502 C C . LEU C 3 101 ? 12.604 39.261 47.226 1.00 31.27 113 LEU C C 1
ATOM 2503 O O . LEU C 3 101 ? 13.735 39.389 46.746 1.00 31.31 113 LEU C O 1
ATOM 2508 N N . GLN C 3 102 ? 11.665 40.214 47.139 1.00 30.28 114 GLN C N 1
ATOM 2509 C CA . GLN C 3 102 ? 11.869 41.428 46.324 1.00 29.26 114 GLN C CA 1
ATOM 2510 C C . GLN C 3 102 ? 13.070 42.136 46.884 1.00 28.91 114 GLN C C 1
ATOM 2511 O O . GLN C 3 102 ? 13.986 42.476 46.157 1.00 29.54 114 GLN C O 1
ATOM 2517 N N . ASP C 3 103 ? 13.098 42.317 48.190 1.00 27.58 115 ASP C N 1
ATOM 2518 C CA . ASP C 3 103 ? 14.260 42.997 48.752 1.00 27.08 115 ASP C CA 1
ATOM 2519 C C . ASP C 3 103 ? 15.527 42.125 48.523 1.00 25.63 115 ASP C C 1
ATOM 2520 O O . ASP C 3 103 ? 16.567 42.645 48.124 1.00 26.15 115 ASP C O 1
ATOM 2525 N N . ALA C 3 104 ? 15.408 40.803 48.625 1.00 23.98 116 ALA C N 1
ATOM 2526 C CA . ALA C 3 104 ? 16.556 39.910 48.385 1.00 22.72 116 ALA C CA 1
ATOM 2527 C C . ALA C 3 104 ? 17.058 39.917 46.936 1.00 21.87 116 ALA C C 1
ATOM 2528 O O . ALA C 3 104 ? 18.231 40.133 46.677 1.00 20.33 116 ALA C O 1
ATOM 2530 N N . LEU C 3 105 ? 16.167 39.673 45.986 1.00 20.79 117 LEU C N 1
ATOM 2531 C CA . LEU C 3 105 ? 16.595 39.525 44.580 1.00 21.01 117 LEU C CA 1
ATOM 2532 C C . LEU C 3 105 ? 16.964 40.868 43.942 1.00 20.93 117 LEU C C 1
ATOM 2533 O O . LEU C 3 105 ? 17.672 40.909 42.947 1.00 20.91 117 LEU C O 1
ATOM 2538 N N . LEU C 3 106 ? 16.443 41.960 44.493 1.00 21.21 118 LEU C N 1
ATOM 2539 C CA . LEU C 3 106 ? 16.704 43.303 43.957 1.00 21.72 118 LEU C CA 1
ATOM 2540 C C . LEU C 3 106 ? 17.912 43.968 44.606 1.00 21.78 118 LEU C C 1
ATOM 2541 O O . LEU C 3 106 ? 18.458 44.914 44.058 1.00 22.17 118 LEU C O 1
ATOM 2546 N N . ASN C 3 107 ? 18.316 43.507 45.782 1.00 22.04 119 ASN C N 1
ATOM 2547 C CA . ASN C 3 107 ? 19.379 44.204 46.524 1.00 21.96 119 ASN C CA 1
ATOM 2548 C C . ASN C 3 107 ? 20.674 43.400 46.685 1.00 21.32 119 ASN C C 1
ATOM 2549 O O . ASN C 3 107 ? 21.759 43.986 46.826 1.00 20.95 119 ASN C O 1
ATOM 2554 N N . LEU C 3 108 ? 20.554 42.073 46.707 1.00 21.15 120 LEU C N 1
ATOM 2555 C CA . LEU C 3 108 ? 21.685 41.169 46.943 1.00 21.27 120 LEU C CA 1
ATOM 2556 C C . LEU C 3 108 ? 22.232 40.611 45.636 1.00 21.38 120 LEU C C 1
ATOM 2557 O O . LEU C 3 108 ? 21.598 40.702 44.588 1.00 20.11 120 LEU C O 1
ATOM 2562 N N . GLY C 3 109 ? 23.419 40.015 45.710 1.00 21.85 121 GLY C N 1
ATOM 2563 C CA . GLY C 3 109 ? 23.970 39.286 44.583 1.00 21.95 121 GLY C CA 1
ATOM 2564 C C . GLY C 3 109 ? 24.099 40.151 43.343 1.00 22.51 121 GLY C C 1
ATOM 2565 O O . GLY C 3 109 ? 24.484 41.324 43.427 1.00 22.23 121 GLY C O 1
ATOM 2566 N N . ASP C 3 110 ? 23.808 39.558 42.188 1.00 22.90 122 ASP C N 1
ATOM 2567 C CA . ASP C 3 110 ? 23.794 40.290 40.930 1.00 23.25 122 ASP C CA 1
ATOM 2568 C C . ASP C 3 110 ? 22.353 40.735 40.734 1.00 22.59 122 ASP C C 1
ATOM 2569 O O . ASP C 3 110 ? 21.538 40.042 40.118 1.00 22.53 122 ASP C O 1
ATOM 2574 N N . ARG C 3 111 ? 22.048 41.895 41.305 1.00 22.02 123 ARG C N 1
ATOM 2575 C CA . ARG C 3 111 ? 20.669 42.355 41.437 1.00 21.58 123 ARG C CA 1
ATOM 2576 C C . ARG C 3 111 ? 19.875 42.357 40.130 1.00 20.92 123 ARG C C 1
ATOM 2577 O O . ARG C 3 111 ? 20.332 42.817 39.071 1.00 19.57 123 ARG C O 1
ATOM 2585 N N . LEU C 3 112 ? 18.666 41.827 40.235 1.00 20.60 124 LEU C N 1
ATOM 2586 C CA . LEU C 3 112 ? 17.716 41.837 39.140 1.00 20.65 124 LEU C CA 1
ATOM 2587 C C . LEU C 3 112 ? 17.242 43.276 38.938 1.00 19.76 124 LEU C C 1
ATOM 2588 O O . LEU C 3 112 ? 17.263 44.064 39.875 1.00 19.27 124 LEU C O 1
ATOM 2593 N N . LYS C 3 113 ? 16.835 43.600 37.716 1.00 18.85 125 LYS C N 1
ATOM 2594 C CA . LYS C 3 113 ? 16.101 44.839 37.442 1.00 18.65 125 LYS C CA 1
ATOM 2595 C C . LYS C 3 113 ? 14.622 44.654 37.838 1.00 18.12 125 LYS C C 1
ATOM 2596 O O . LYS C 3 113 ? 14.125 43.537 37.817 1.00 17.22 125 LYS C O 1
ATOM 2602 N N . PRO C 3 114 ? 13.921 45.724 38.242 1.00 17.60 126 PRO C N 1
ATOM 2603 C CA . PRO C 3 114 ? 12.454 45.677 38.445 1.00 17.84 126 PRO C CA 1
ATOM 2604 C C . PRO C 3 114 ? 11.574 45.027 37.328 1.00 18.32 126 PRO C C 1
ATOM 2605 O O . PRO C 3 114 ? 10.562 44.340 37.698 1.00 19.23 126 PRO C O 1
ATOM 2609 N N . HIS C 3 115 ? 11.977 45.215 36.050 1.00 18.86 127 HIS C N 1
ATOM 2610 C CA . HIS C 3 115 ? 11.366 44.547 34.870 1.00 19.82 127 HIS C CA 1
ATOM 2611 C C . HIS C 3 115 ? 11.670 43.056 34.773 1.00 19.70 127 HIS C C 1
ATOM 2612 O O . HIS C 3 115 ? 10.820 42.289 34.328 1.00 19.37 127 HIS C O 1
ATOM 2614 N N . GLU C 3 116 ? 12.892 42.645 35.105 1.00 19.34 128 GLU C N 1
ATOM 2615 C CA . GLU C 3 116 ? 13.178 41.210 35.168 1.00 19.35 128 GLU C CA 1
ATOM 2616 C C . GLU C 3 116 ? 12.407 40.637 36.352 1.00 19.30 128 GLU C C 1
ATOM 2617 O O . GLU C 3 116 ? 11.816 39.570 36.235 1.00 19.93 128 GLU C O 1
ATOM 2623 N N . PHE C 3 117 ? 12.353 41.382 37.472 1.00 19.88 129 PHE C N 1
ATOM 2624 C CA . PHE C 3 117 ? 11.660 40.906 38.684 1.00 20.14 129 PHE C CA 1
ATOM 2625 C C . PHE C 3 117 ? 10.141 40.932 38.439 1.00 20.12 129 PHE C C 1
ATOM 2626 O O . PHE C 3 117 ? 9.402 40.102 38.989 1.00 21.35 129 PHE C O 1
ATOM 2634 N N . ALA C 3 118 ? 9.713 41.836 37.548 1.00 20.20 130 ALA C N 1
ATOM 2635 C CA . ALA C 3 118 ? 8.306 41.925 37.107 1.00 19.78 130 ALA C CA 1
ATOM 2636 C C . ALA C 3 118 ? 7.932 40.774 36.165 1.00 19.66 130 ALA C C 1
ATOM 2637 O O . ALA C 3 118 ? 6.821 40.247 36.261 1.00 20.01 130 ALA C O 1
ATOM 2639 N N . GLU C 3 119 ? 8.823 40.406 35.244 1.00 20.23 131 GLU C N 1
ATOM 2640 C CA . GLU C 3 119 ? 8.555 39.240 34.358 1.00 20.49 131 GLU C CA 1
ATOM 2641 C C . GLU C 3 119 ? 8.507 37.971 35.218 1.00 20.52 131 GLU C C 1
ATOM 2642 O O . GLU C 3 119 ? 7.678 37.090 35.016 1.00 20.77 131 GLU C O 1
ATOM 2648 N N . PHE C 3 120 ? 9.391 37.903 36.203 1.00 21.57 132 PHE C N 1
ATOM 2649 C CA . PHE C 3 120 ? 9.448 36.791 37.146 1.00 22.04 132 PHE C CA 1
ATOM 2650 C C . PHE C 3 120 ? 8.142 36.666 37.936 1.00 23.27 132 PHE C C 1
ATOM 2651 O O . PHE C 3 120 ? 7.634 35.537 38.169 1.00 23.94 132 PHE C O 1
ATOM 2666 N N . LEU C 3 121 ? 7.598 37.834 38.325 1.00 23.74 133 LEU C N 1
ATOM 2667 C CA . LEU C 3 121 ? 6.319 37.885 39.010 1.00 24.96 133 LEU C CA 1
ATOM 2668 C C . LEU C 3 121 ? 5.207 37.454 38.072 1.0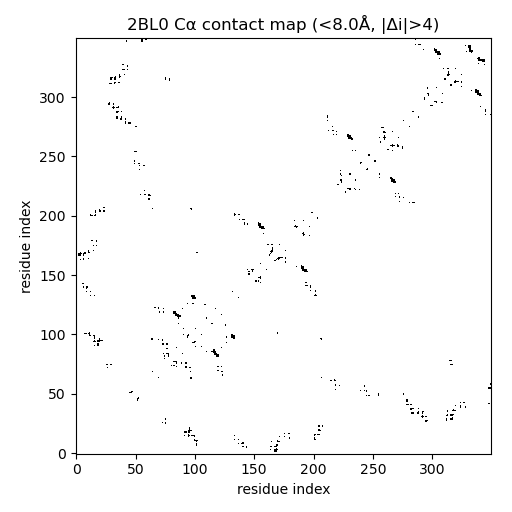0 25.47 133 LEU C C 1
ATOM 2669 O O . LEU C 3 121 ? 4.228 36.865 38.511 1.00 26.41 133 LEU C O 1
ATOM 2674 N N . GLY C 3 122 ? 5.354 37.781 36.789 1.00 26.05 134 GLY C N 1
ATOM 2675 C CA . GLY C 3 122 ? 4.364 37.445 35.780 1.00 26.25 134 GLY C CA 1
ATOM 2676 C C . GLY C 3 122 ? 4.208 35.944 35.655 1.00 26.60 134 GLY C C 1
ATOM 2677 O O . GLY C 3 122 ? 3.195 35.466 35.156 1.00 26.69 134 GLY C O 1
ATOM 2678 N N . ILE C 3 123 ? 5.225 35.211 36.105 1.00 26.81 135 ILE C N 1
ATOM 2679 C CA . ILE C 3 123 ? 5.176 33.759 36.173 1.00 27.30 135 ILE C CA 1
ATOM 2680 C C . ILE C 3 123 ? 4.612 33.240 37.502 1.00 28.03 135 ILE C C 1
ATOM 2681 O O . ILE C 3 123 ? 3.765 32.355 37.496 1.00 28.21 135 ILE C O 1
ATOM 2686 N N . THR C 3 124 ? 5.076 33.760 38.641 1.00 28.90 136 THR C N 1
ATOM 2687 C CA . THR C 3 124 ? 4.856 33.032 39.901 1.00 29.90 136 THR C CA 1
ATOM 2688 C C . THR C 3 124 ? 4.124 33.760 41.088 1.00 30.89 136 THR C C 1
ATOM 2689 O O . THR C 3 124 ? 3.973 33.177 42.210 1.00 31.50 136 THR C O 1
ATOM 2693 N N . GLU C 3 125 ? 3.666 35.001 40.839 1.00 31.89 137 GLU C N 1
ATOM 2694 C CA . GLU C 3 125 ? 2.782 35.731 41.781 1.00 32.49 137 GLU C CA 1
ATOM 2695 C C . GLU C 3 125 ? 1.275 35.506 41.522 1.00 33.28 137 GLU C C 1
ATOM 2696 O O . GLU C 3 125 ? 0.535 36.450 41.217 1.00 33.58 137 GLU C O 1
ATOM 2702 N N . THR C 3 126 ? 0.821 34.264 41.692 1.00 34.11 138 THR C N 1
ATOM 2703 C CA . THR C 3 126 ? -0.565 33.874 41.376 1.00 34.95 138 THR C CA 1
ATOM 2704 C C . THR C 3 126 ? -1.606 34.611 42.235 1.00 35.68 138 THR C C 1
ATOM 2705 O O . THR C 3 126 ? -2.659 35.015 41.730 1.00 35.45 138 THR C O 1
ATOM 2709 N N . GLU C 3 127 ? -1.298 34.772 43.525 1.00 36.61 139 GLU C N 1
ATOM 2710 C CA . GLU C 3 127 ? -2.106 35.576 44.443 1.00 37.56 139 GLU C CA 1
ATOM 2711 C C . GLU C 3 127 ? -1.632 37.042 44.374 1.00 38.16 139 GLU C C 1
ATOM 2712 O O . GLU C 3 127 ? -1.077 37.456 43.356 1.00 38.71 139 GLU C O 1
ATOM 2718 N N . LYS C 3 128 ? -1.838 37.821 45.437 1.00 38.56 140 LYS C N 1
ATOM 2719 C CA . LYS C 3 128 ? -1.634 39.272 45.388 1.00 38.82 140 LYS C CA 1
ATOM 2720 C C . LYS C 3 128 ? -0.283 39.692 45.947 1.00 38.79 140 LYS C C 1
ATOM 2721 O O . LYS C 3 128 ? 0.317 40.646 45.455 1.00 39.30 140 LYS C O 1
ATOM 2727 N N . GLY C 3 129 ? 0.191 38.991 46.975 1.00 38.59 141 GLY C N 1
ATOM 2728 C CA . GLY C 3 129 ? 1.502 39.256 47.552 1.00 38.08 141 GLY C CA 1
ATOM 2729 C C . GLY C 3 129 ? 2.293 37.994 47.858 1.00 37.62 141 GLY C C 1
ATOM 2730 O O . GLY C 3 129 ? 3.079 37.966 48.809 1.00 37.61 141 GLY C O 1
ATOM 2731 N N . GLN C 3 130 ? 2.092 36.949 47.056 1.00 36.85 142 GLN C N 1
ATOM 2732 C CA . GLN C 3 130 ? 2.771 35.679 47.286 1.00 36.41 142 GLN C CA 1
ATOM 2733 C C . GLN C 3 130 ? 3.280 35.042 46.004 1.00 35.89 142 GLN C C 1
ATOM 2734 O O . GLN C 3 130 ? 2.581 34.987 44.987 1.00 35.61 142 GLN C O 1
ATOM 2740 N N . ILE C 3 131 ? 4.502 34.532 46.086 1.00 35.38 143 ILE C N 1
ATOM 2741 C CA . ILE C 3 131 ? 5.163 33.928 44.942 1.00 34.80 143 ILE C CA 1
ATOM 2742 C C . ILE C 3 131 ? 5.295 32.415 45.231 1.00 34.37 143 ILE C C 1
ATOM 2743 O O . ILE C 3 131 ? 5.823 31.998 46.325 1.00 34.23 143 ILE C O 1
ATOM 2748 N N . ARG C 3 132 ? 4.785 31.590 44.270 1.00 34.35 144 ARG C N 1
ATOM 2749 C CA . ARG C 3 132 ? 4.824 30.127 44.429 1.00 34.04 144 ARG C CA 1
ATOM 2750 C C . ARG C 3 132 ? 6.160 29.476 44.043 1.00 33.53 144 ARG C C 1
ATOM 2751 O O . ARG C 3 132 ? 6.376 28.296 44.325 1.00 34.56 144 ARG C O 1
ATOM 2759 N N . TYR C 3 133 ? 7.047 30.253 43.433 1.00 32.20 145 TYR C N 1
ATOM 2760 C CA . TYR C 3 133 ? 8.253 29.780 42.728 1.00 30.49 145 TYR C CA 1
ATOM 2761 C C . TYR C 3 133 ? 8.277 28.447 41.951 1.00 30.14 145 TYR C C 1
ATOM 2762 O O . TYR C 3 133 ? 9.125 28.289 41.072 1.00 29.77 145 TYR C O 1
ATOM 2771 N N . ASP C 3 134 ? 7.390 27.492 42.240 1.00 29.36 146 ASP C N 1
ATOM 2772 C CA . ASP C 3 134 ? 7.334 26.264 41.443 1.00 28.84 146 ASP C CA 1
ATOM 2773 C C . ASP C 3 134 ? 6.828 26.554 40.047 1.00 28.09 146 ASP C C 1
ATOM 2774 O O . ASP C 3 134 ? 7.173 25.837 39.118 1.00 28.20 146 ASP C O 1
ATOM 2779 N N . ASN C 3 135 ? 6.041 27.616 39.889 1.00 27.47 147 ASN C N 1
ATOM 2780 C CA . ASN C 3 135 ? 5.594 28.040 38.557 1.00 27.53 147 ASN C CA 1
ATOM 2781 C C . ASN C 3 135 ? 6.784 28.421 37.687 1.00 27.53 147 ASN C C 1
ATOM 2782 O O . ASN C 3 135 ? 6.782 28.144 36.489 1.00 27.81 147 ASN C O 1
ATOM 2787 N N . PHE C 3 136 ? 7.801 29.037 38.292 1.00 27.51 148 PHE C N 1
ATOM 2788 C CA . PHE C 3 136 ? 9.038 29.348 37.558 1.00 27.33 148 PHE C CA 1
ATOM 2789 C C . PHE C 3 136 ? 9.890 28.107 37.283 1.00 27.28 148 PHE C C 1
ATOM 2790 O O . PHE C 3 136 ? 10.332 27.885 36.150 1.00 27.20 148 PHE C O 1
ATOM 2798 N N . ILE C 3 137 ? 10.145 27.317 38.323 1.00 27.36 149 ILE C N 1
ATOM 2799 C CA . ILE C 3 137 ? 11.019 26.150 38.205 1.00 27.91 149 ILE C CA 1
ATOM 2800 C C . ILE C 3 137 ? 10.506 25.182 37.164 1.00 29.21 149 ILE C C 1
ATOM 2801 O O . ILE C 3 137 ? 11.259 24.720 36.309 1.00 29.19 149 ILE C O 1
ATOM 2806 N N . ASN C 3 138 ? 9.222 24.851 37.271 1.00 30.27 150 ASN C N 1
ATOM 2807 C CA . ASN C 3 138 ? 8.602 23.864 36.392 1.00 31.60 150 ASN C CA 1
ATOM 2808 C C . ASN C 3 138 ? 8.580 24.293 34.938 1.00 32.95 150 ASN C C 1
ATOM 2809 O O . ASN C 3 138 ? 8.415 23.454 34.063 1.00 33.10 150 ASN C O 1
ATOM 2814 N N . THR C 3 139 ? 8.762 25.589 34.676 1.00 34.52 151 THR C N 1
ATOM 2815 C CA . THR C 3 139 ? 8.885 26.058 33.291 1.00 35.74 151 THR C CA 1
ATOM 2816 C C . THR C 3 139 ? 10.235 25.704 32.669 1.00 36.55 151 THR C C 1
ATOM 2817 O O . THR C 3 139 ? 10.412 25.828 31.459 1.00 36.62 151 THR C O 1
ATOM 2821 N N . MET C 3 140 ? 11.173 25.261 33.498 1.00 37.50 152 MET C N 1
ATOM 2822 C CA . MET C 3 140 ? 12.503 24.879 33.044 1.00 38.38 152 MET C CA 1
ATOM 2823 C C . MET C 3 140 ? 12.748 23.372 33.128 1.00 38.84 152 MET C C 1
ATOM 2824 O O . MET C 3 140 ? 13.506 22.822 32.327 1.00 38.72 152 MET C O 1
ATOM 2829 N N . PHE C 3 141 ? 12.101 22.709 34.085 1.00 39.53 153 PHE C N 1
ATOM 2830 C CA . PHE C 3 141 ? 12.176 21.258 34.220 1.00 40.38 153 PHE C CA 1
ATOM 2831 C C . PHE C 3 141 ? 10.759 20.669 34.283 1.00 40.93 153 PHE C C 1
ATOM 2832 O O . PHE C 3 141 ? 10.261 20.340 35.366 1.00 40.80 153 PHE C O 1
ATOM 2840 N N . THR C 3 142 ? 10.114 20.544 33.122 1.00 41.48 154 THR C N 1
ATOM 2841 C CA . THR C 3 142 ? 8.740 20.035 33.048 1.00 42.07 154 THR C CA 1
ATOM 2842 C C . THR C 3 142 ? 8.743 18.514 32.950 1.00 42.17 154 THR C C 1
ATOM 2843 O O . THR C 3 142 ? 8.913 17.818 33.948 1.00 42.17 154 THR C O 1
#

InterPro domains:
  IPR000048 IQ motif, EF-hand binding site [SM00015] (779-801)
  IPR000048 IQ motif, EF-hand binding site [SM00015] (805-827)
  IPR001609 Myosin head, motor domain-like [PF00063] (84-765)
  IPR001609 Myosin head, motor domain-like [PR00193] (112-131)
  IPR001609 Myosin head, motor domain-like [PR00193] (168-193)
  IPR001609 Myosin head, motor domain-like [PR00193] (217-244)
  IPR001609 Myosin head, motor domain-like [PR00193] (446-474)
  IPR001609 Myosin head, motor domain-like [PR00193] (500-528)
  IPR001609 Myosin head, motor domain-like [PS51456] (82-777)
  IPR001609 Myosin head, motor domain-like [SM00242] (76-778)
  IPR002928 Myosin tail [PF01576] (1080-1501)
  IPR002928 Myosin tail [PF01576] (1661-2023)
  IPR004009 Myosin, SH3 domain [PS51844] (26-78)
  IPR008989 Myosin S1 fragment, N-terminal [G3DSA:2.30.30.360] (29-76)
  IPR027417 P-loop containing nucleoside triphosphate hydrolase [SSF52540] (56-836)
  IPR036961 Kinesin motor domain superfamily [G3DSA:3.40.850.10] (85-705)

Organism: Physarum polycephalum (NCBI:txid5791)

Solvent-accessible surface area: 18283 Å² total; per-residue (Å²): 85,185,64,9,97,50,5,58,21,3,0,2,0,0,30,0,0,3,30,10,52,77,20,99,107,26,60,86,67,16,50,10,0,102,34,0,0,25,0,1,54,7,17,30,114,0,64,114,22,14,0,11,84,0,0,24,105,0,33,85,114,27,179,141,0,52,54,108,46,0,73,47,0,8,99,29,46,9,162,103,89,90,35,85,7,52,15,127,73,0,3,20,1,0,16,5,4,8,18,0,0,26,56,68,76,21,97,84,32,53,52,147,52,135,50,163,58,5,59,42,66,40,0,71,78,12,2,112,114,124,18,68,44,15,94,94,3,37,148,76,0,72,68,6,2,154,78,30,16,189,98,52,109,22,34,10,70,20,66,68,4,66,94,11,1,61,100,66,37,18,47,8,76,76,85,35,1,95,26,0,12,160,90,24,103,71,60,95,120,26,19,2,71,12,90,65,4,7,65,25,0,23,78,17,46,84,67,88,136,80,121,50,61,55,38,3,76,62,0,1,79,62,6,13,74,147,204,72,38,54,4,46,88,143,19,0,75,69,4,6,168,102,32,53,10,228,37,130,112,83,31,10,68,107,4,2,86,62,0,7,85,101,62,84,33,79,0,66,31,93,18,0,45,66,3,0,19,139,70,2,120,82,10,32,54,49,95,75,0,96,120,2,0,42,51,28,10,123,140,86,86,11,68,0,80,54,77,43,0,73,75,0,0,26,77,38,38,71,106,3,132,102,68,26,6,53,84,0,31,71,47,0,37,85,116,186,39,78,0,89,15,36,51,0,0,68,58,5,24,138

Foldseek 3Di:
DVVVVVCVVVVVVVVVVVVVVVVVVVVVVVVVVVVVVVVVVVCVVCVPPPVVVVCVVCVVVDD/DDDLVRLVVLQVVQVVVPPQKHFLVCLQVSLVLQFFHAFPVRSVVLSVVVVDRIDGSVSSVVVSPPPRDGLVNCLVVQVVVVCVQDPPNPQKDAVVVVQCCCAPDDSHDDPVVSVVLCVVFDADPVRIGRVNVSSCCRRPPPHDD/DDPLLVVLVVVVVVLPVVPPQWAALVSVVVVCVVVVNDDDPVRSVVVQCQQPVVPPRIRGSVSSSVSCCVVCVPPDDLVVVVVVVCVQVVPPPLKHFQVSVQCVQQPDDPHDDPVVSVVQCVQAVPDDGMGNCVSVSVVPVD

CATH classification: 4.10.270.10

Secondary structure (DSSP, 8-state):
-HHHHHTHHHHHHHHHHHHHHHHHHHHHHHHHHHHHHHHHHHHHHHTT-HHHHHHHHHGGG--/---HHHHHHHHHHH-TT-SS-EEGGGHHHHHHHTT----HHHHHHHHHHHTSSEE-HHHHHHHHTS-PPPGGGGHHHHHHHHHHH-SSSSSEEEHHHHHHHHHHSSSPPPHHHHHHHHTT----TTSEEEHHHHHHHHHHSS---/--HHHHHHHHHHHHH-TT-SSEEEHHHHHHHHHHHT----HHHHHHHHHHH-TT-SSEEEHHHHHHHHHHHHTT---HHHHHHHHHHT--SS-S-EEHHHHHHHHHHSSSPPPHHHHHHHHHHH--SSSEE-SHHHHTTT--